Protein AF-X1QKS1-F1 (afdb_monomer)

Solvent-accessible surface area (backbone atoms only — not comparable to full-atom values): 10848 Å² total; per-residue (Å²): 133,78,69,50,78,46,78,44,69,70,97,62,95,76,90,50,70,68,60,52,54,53,51,27,68,74,67,73,40,53,73,43,81,42,83,46,53,53,56,57,50,39,30,75,73,44,53,72,35,100,84,76,42,67,32,47,59,48,67,80,47,83,77,85,72,92,73,57,75,64,36,36,54,76,70,69,48,64,89,48,69,83,73,45,36,35,93,49,72,44,73,35,66,60,40,57,69,47,37,59,59,52,55,59,51,51,72,76,46,83,57,83,66,39,76,46,82,46,99,91,46,46,22,32,27,77,44,77,37,79,89,80,40,31,34,33,29,40,43,70,67,96,56,96,70,78,47,73,47,79,42,43,52,66,59,52,51,51,51,51,52,54,50,49,52,52,54,53,54,53,55,58,54,60,64,67,74,77,112

Radius of gyration: 27.87 Å; Cα contacts (8 Å, |Δi|>4): 210; chains: 1; bounding box: 75×35×81 Å

Secondary structure (DSSP, 8-state):
--EEEEEE--SS----HHHHHHHHHHH-SEEEEEE--HHHHHHHH--B-TTSSB-TTTTT--SPPP--HHHHHHTT---SHHHHB-TTSSBPHHHHHHHHHHHHHHHTSPPTT-EEEETTEEEEEEEEETTTTEEEEEE--SSSS--EEEEEHHHHHHHHHHHHHHHHHHHHHHHTT--

Organism: NCBI:txid412755

Nearest PDB structures (foldseek):
  6g7q-assembly1_B  TM=6.307E-01  e=1.059E+00  Trichodesmium erythraeum IMS101
  1zb7-assembly1_A  TM=3.654E-01  e=5.189E+00  Clostridium botulinum
  4j1l-assembly1_A  TM=3.035E-01  e=7.131E+00  Clostridium tetani E88
  8dhb-assembly1_A  TM=1.828E-01  e=4.024E+00  Homo sapiens
  1z7h-assembly1_A  TM=3.097E-01  e=8.098E+00  Clostridium tetani

Foldseek 3Di:
DDEDEAEDEDPDDDDCPVVQVVVCVVVVHHYHYHYDALLVVCLVVWDAWPVRHIQCCVPPDVDDDDADLVLCVLVVFDSDQNGQATPSSHGGRVSVVCSVVSVVLVVLDDDQQDWAQDPVGIFGFHDDDSVQQWTKTFHDDPDPDTDIDIDGSVNVVVSVVVVVVVVVVVVVVVVVVVD

Mean predicted aligned error: 8.84 Å

pLDDT: mean 87.42, std 13.95, range [36.25, 96.94]

Structure (mmCIF, N/CA/C/O backbone):
data_AF-X1QKS1-F1
#
_entry.id   AF-X1QKS1-F1
#
loop_
_atom_site.group_PDB
_atom_site.id
_atom_site.type_symbol
_atom_site.label_atom_id
_atom_site.label_alt_id
_atom_site.label_comp_id
_atom_site.label_asym_id
_atom_site.label_entity_id
_atom_site.label_seq_id
_atom_site.pdbx_PDB_ins_code
_atom_site.Cartn_x
_atom_site.Cartn_y
_atom_site.Cartn_z
_atom_site.occupancy
_atom_site.B_iso_or_equiv
_atom_site.auth_seq_id
_atom_site.auth_comp_id
_atom_site.auth_asym_id
_atom_site.auth_atom_id
_atom_site.pdbx_PDB_model_num
ATOM 1 N N . LYS A 1 1 ? -10.057 5.635 40.870 1.00 61.28 1 LYS A N 1
ATOM 2 C CA . LYS A 1 1 ? -11.359 5.134 40.351 1.00 61.28 1 LYS A CA 1
ATOM 3 C C . LYS A 1 1 ? -11.117 4.440 39.016 1.00 61.28 1 LYS A C 1
ATOM 5 O O . LYS A 1 1 ? -10.492 5.055 38.160 1.00 61.28 1 LYS A O 1
ATOM 10 N N . SER A 1 2 ? -11.564 3.194 38.854 1.00 82.25 2 SER A N 1
ATOM 11 C CA . SER A 1 2 ? -11.517 2.474 37.574 1.00 82.25 2 SER A CA 1
ATOM 12 C C . SER A 1 2 ? -12.475 3.116 36.559 1.00 82.25 2 SER A C 1
ATOM 14 O O . SER A 1 2 ? -13.500 3.692 36.933 1.00 82.25 2 SER A O 1
ATOM 16 N N . ARG A 1 3 ? -12.120 3.066 35.273 1.00 91.38 3 ARG A N 1
ATOM 17 C CA . ARG A 1 3 ? -12.972 3.464 34.142 1.00 91.38 3 ARG A CA 1
ATOM 18 C C . ARG A 1 3 ? -12.899 2.382 33.073 1.00 91.38 3 ARG A C 1
ATOM 20 O O . ARG A 1 3 ? -11.829 1.807 32.888 1.00 91.38 3 ARG A O 1
ATOM 27 N N . ILE A 1 4 ? -14.000 2.143 32.371 1.00 94.38 4 ILE A N 1
ATOM 28 C CA . ILE A 1 4 ? -14.039 1.251 31.208 1.00 94.38 4 ILE A CA 1
ATOM 29 C C . ILE A 1 4 ? -14.189 2.119 29.964 1.00 94.38 4 ILE A C 1
ATOM 31 O O . ILE A 1 4 ? -15.065 2.984 29.913 1.00 94.38 4 ILE A O 1
ATOM 35 N N . ILE A 1 5 ? -13.318 1.898 28.980 1.00 93.69 5 ILE A N 1
ATOM 36 C CA . ILE A 1 5 ? -13.315 2.632 27.716 1.00 93.69 5 ILE A CA 1
ATOM 37 C C . ILE A 1 5 ? -13.764 1.681 26.610 1.00 93.69 5 ILE A C 1
ATOM 39 O O . ILE A 1 5 ? -13.121 0.659 26.388 1.00 93.69 5 ILE A O 1
ATOM 43 N N . PHE A 1 6 ? -14.829 2.037 25.896 1.00 93.44 6 PHE A N 1
ATOM 44 C CA . PHE A 1 6 ? -15.239 1.342 24.679 1.00 93.44 6 PHE A CA 1
ATOM 45 C C . PHE A 1 6 ? -14.839 2.168 23.467 1.00 93.44 6 PHE A C 1
ATOM 47 O O . PHE A 1 6 ? -15.207 3.338 23.345 1.00 93.44 6 PHE A O 1
ATOM 54 N N . TYR A 1 7 ? -14.105 1.542 22.559 1.00 94.88 7 TYR A N 1
ATOM 55 C CA . TYR A 1 7 ? -13.749 2.133 21.281 1.00 94.88 7 TYR A CA 1
ATOM 56 C C . TYR A 1 7 ? -14.768 1.719 20.225 1.00 94.88 7 TYR A C 1
ATOM 58 O O . TYR A 1 7 ? -15.149 0.552 20.159 1.00 94.88 7 TYR A O 1
ATOM 66 N N . PHE A 1 8 ? -15.204 2.663 19.396 1.00 93.56 8 PHE A N 1
ATOM 67 C CA . PHE A 1 8 ? -16.137 2.380 18.309 1.00 93.56 8 PHE A CA 1
ATOM 68 C C . PHE A 1 8 ? -15.791 3.167 17.047 1.00 93.56 8 PHE A C 1
ATOM 70 O O . PHE A 1 8 ? -15.172 4.230 17.095 1.00 93.56 8 PHE A O 1
ATOM 77 N N . VAL A 1 9 ? -16.227 2.645 15.904 1.00 93.50 9 VAL A N 1
ATOM 78 C CA . VAL A 1 9 ? -16.097 3.288 14.596 1.00 93.50 9 VAL A CA 1
ATOM 79 C C . VAL A 1 9 ? -17.497 3.630 14.101 1.00 93.50 9 VAL A C 1
ATOM 81 O O . VAL A 1 9 ? -18.392 2.792 14.141 1.00 93.50 9 VAL A O 1
ATOM 84 N N . SER A 1 10 ? -17.696 4.858 13.628 1.00 92.69 10 SER A N 1
ATOM 85 C CA . SER A 1 10 ? -18.943 5.278 12.986 1.00 92.69 10 SER A CA 1
ATOM 86 C C . SER A 1 10 ? -18.657 6.333 11.924 1.00 92.69 10 SER A C 1
ATOM 88 O O . SER A 1 10 ? -17.771 7.171 12.110 1.00 92.69 10 SER A O 1
ATOM 90 N N . ALA A 1 11 ? -19.411 6.298 10.825 1.00 86.50 11 ALA A N 1
ATOM 91 C CA . ALA A 1 11 ? -19.379 7.334 9.794 1.00 86.50 11 ALA A CA 1
ATOM 92 C C . ALA A 1 11 ? -20.174 8.587 10.202 1.00 86.50 11 ALA A C 1
ATOM 94 O O . ALA A 1 11 ? -19.846 9.689 9.774 1.00 86.50 11 ALA A O 1
ATOM 95 N N . GLN A 1 12 ? -21.194 8.418 11.046 1.00 90.31 12 GLN A N 1
ATOM 96 C CA . GLN A 1 12 ? -22.101 9.481 11.476 1.00 90.31 12 GLN A CA 1
ATOM 97 C C . GLN A 1 12 ? -22.122 9.629 12.997 1.00 90.31 12 GLN A C 1
ATOM 99 O O . GLN A 1 12 ? -21.673 8.747 13.735 1.00 90.31 12 GLN A O 1
ATOM 104 N N . ARG A 1 13 ? -22.662 10.748 13.482 1.00 88.94 13 ARG A N 1
ATOM 105 C CA . ARG A 1 13 ? -22.887 10.941 14.915 1.00 88.94 13 ARG A CA 1
ATOM 106 C C . ARG A 1 13 ? -23.956 9.955 15.390 1.00 88.94 13 ARG A C 1
ATOM 108 O O . ARG A 1 13 ? -25.025 9.878 14.797 1.00 88.94 13 ARG A O 1
ATOM 115 N N . VAL A 1 14 ? -23.658 9.221 16.456 1.00 91.75 14 VAL A N 1
ATOM 116 C CA . VAL A 1 14 ? -24.576 8.253 17.072 1.00 91.75 14 VAL A CA 1
ATOM 117 C C . VAL A 1 14 ? -24.878 8.714 18.495 1.00 91.75 14 VAL A C 1
ATOM 119 O O . VAL A 1 14 ? -23.974 9.152 19.210 1.00 91.75 14 VAL A O 1
ATOM 122 N N . ASP A 1 15 ? -26.148 8.655 18.894 1.00 93.31 15 ASP A N 1
ATOM 123 C CA . ASP A 1 15 ? -26.571 8.939 20.264 1.00 93.31 15 ASP A CA 1
ATOM 124 C C . ASP A 1 15 ? -26.508 7.659 21.103 1.00 93.31 15 ASP A C 1
ATOM 126 O O . ASP A 1 15 ? -27.244 6.706 20.862 1.00 93.31 15 ASP A O 1
ATOM 130 N N . PHE A 1 16 ? -25.614 7.640 22.090 1.00 93.50 16 PHE A N 1
ATOM 131 C CA . PHE A 1 16 ? -25.403 6.495 22.975 1.00 93.50 16 PHE A CA 1
ATOM 132 C C . PHE A 1 16 ? -25.944 6.714 24.392 1.00 93.50 16 PHE A C 1
ATOM 134 O O . PHE A 1 16 ? -25.581 5.962 25.294 1.00 93.50 16 PHE A O 1
ATOM 141 N N . ARG A 1 17 ? -26.774 7.739 24.639 1.00 92.00 17 ARG A N 1
ATOM 142 C CA . ARG A 1 17 ? -27.223 8.080 26.004 1.00 92.00 17 ARG A CA 1
ATOM 143 C C . ARG A 1 17 ? -27.866 6.904 26.742 1.00 92.00 17 ARG A C 1
ATOM 145 O O . ARG A 1 17 ? -27.501 6.660 27.890 1.00 92.00 17 ARG A O 1
ATOM 152 N N . GLU A 1 18 ? -28.759 6.158 26.093 1.00 94.25 18 GLU A N 1
ATOM 153 C CA . GLU A 1 18 ? -29.398 4.983 26.707 1.00 94.25 18 GLU A CA 1
ATOM 154 C C . GLU A 1 18 ? -28.411 3.820 26.889 1.00 94.25 18 GLU A C 1
ATOM 156 O O . GLU A 1 18 ? -28.286 3.293 27.992 1.00 94.25 18 GLU A O 1
ATOM 161 N N . LEU A 1 19 ? -27.591 3.514 25.876 1.00 94.62 19 LEU A N 1
ATOM 162 C CA . LEU A 1 19 ? -26.571 2.462 25.974 1.00 94.62 19 LEU A CA 1
ATOM 163 C C . LEU A 1 19 ? -25.578 2.716 27.122 1.00 94.62 19 LEU A C 1
ATOM 165 O O . LEU A 1 19 ? -25.213 1.797 27.851 1.00 94.62 19 LEU A O 1
ATOM 169 N N . VAL A 1 20 ? -25.145 3.966 27.318 1.00 94.00 20 VAL A N 1
ATOM 170 C CA . VAL A 1 20 ? -24.240 4.330 28.419 1.00 94.00 20 VAL A CA 1
ATOM 171 C C . VAL A 1 20 ? -24.900 4.091 29.777 1.00 94.00 20 VAL A C 1
ATOM 173 O O . VAL A 1 20 ? -24.223 3.607 30.687 1.00 94.00 20 VAL A O 1
ATOM 176 N N . LYS A 1 21 ? -26.200 4.393 29.926 1.00 92.94 21 LYS A N 1
ATOM 177 C CA . LYS A 1 21 ? -26.941 4.112 31.167 1.00 92.94 21 LYS A CA 1
ATOM 178 C C . LYS A 1 21 ? -26.973 2.616 31.451 1.00 92.94 21 LYS A C 1
ATOM 180 O O . LYS A 1 21 ? -26.722 2.217 32.587 1.00 92.94 21 LYS A O 1
ATOM 185 N N . ASP A 1 22 ? -27.236 1.801 30.439 1.00 94.94 22 ASP A N 1
ATOM 186 C CA . ASP A 1 22 ? -27.332 0.351 30.604 1.00 94.94 22 ASP A CA 1
ATOM 187 C C . ASP A 1 22 ? -25.974 -0.272 30.943 1.00 94.94 22 ASP A C 1
ATOM 189 O O . ASP A 1 22 ? -25.857 -1.017 31.918 1.00 94.94 22 ASP A O 1
ATOM 193 N N . LEU A 1 23 ? -24.908 0.123 30.242 1.00 94.25 23 LEU A N 1
ATOM 194 C CA . LEU A 1 23 ? -23.545 -0.320 30.550 1.00 94.25 23 LEU A CA 1
ATOM 195 C C . LEU A 1 23 ? -23.108 0.115 31.959 1.00 94.25 23 LEU A C 1
ATOM 197 O O . LEU A 1 23 ? -22.504 -0.668 32.692 1.00 94.25 23 LEU A O 1
ATOM 201 N N . ALA A 1 24 ? -23.433 1.343 32.375 1.00 92.94 24 ALA A N 1
ATOM 202 C CA . ALA A 1 24 ? -23.096 1.833 33.710 1.00 92.94 24 ALA A CA 1
ATOM 203 C C . ALA A 1 24 ? -23.816 1.047 34.819 1.00 92.94 24 ALA A C 1
ATOM 205 O O . ALA A 1 24 ? -23.205 0.773 35.855 1.00 92.94 24 ALA A O 1
ATOM 206 N N . LYS A 1 25 ? -25.078 0.643 34.600 1.00 94.12 25 LYS A N 1
ATOM 207 C CA . LYS A 1 25 ? -25.826 -0.222 35.532 1.00 94.12 25 LYS A CA 1
ATOM 208 C C . LYS A 1 25 ? -25.180 -1.603 35.671 1.00 94.12 25 LYS A C 1
ATOM 210 O O . LYS A 1 25 ? -25.062 -2.096 36.789 1.00 94.12 25 LYS A O 1
ATOM 215 N N . ILE A 1 26 ? -24.740 -2.200 34.560 1.00 94.19 26 ILE A N 1
ATOM 216 C CA . ILE A 1 26 ? -24.135 -3.542 34.533 1.00 94.19 26 ILE A CA 1
ATOM 217 C C . ILE A 1 26 ? -22.756 -3.536 35.201 1.00 94.19 26 ILE A C 1
ATOM 219 O O . ILE A 1 26 ? -22.507 -4.291 36.138 1.00 94.19 26 ILE A O 1
ATOM 223 N N . PHE A 1 27 ? -21.856 -2.665 34.742 1.00 92.62 27 PHE A N 1
ATOM 224 C CA . PHE A 1 27 ? -20.453 -2.683 35.164 1.00 92.62 27 PHE A CA 1
ATOM 225 C C . PHE A 1 27 ? -20.180 -1.881 36.442 1.00 92.62 27 PHE A C 1
ATOM 227 O O . PHE A 1 27 ? -19.054 -1.907 36.945 1.00 92.62 27 PHE A O 1
ATOM 234 N N . LYS A 1 28 ? -21.171 -1.129 36.950 1.00 92.81 28 LYS A N 1
ATOM 235 C CA . LYS A 1 28 ? -21.078 -0.285 38.161 1.00 92.81 28 LYS A CA 1
ATOM 236 C C . LYS A 1 28 ? -19.827 0.610 38.184 1.00 92.81 28 LYS A C 1
ATOM 238 O O . LYS A 1 28 ? -19.256 0.895 39.233 1.00 92.81 28 LYS A O 1
ATOM 243 N N . THR A 1 29 ? -19.385 1.039 37.003 1.00 92.00 29 THR A N 1
ATOM 244 C CA . THR A 1 29 ? -18.117 1.738 36.759 1.00 92.00 29 THR A CA 1
ATOM 245 C C . THR A 1 29 ? -18.350 2.872 35.765 1.00 92.00 29 THR A C 1
ATOM 247 O O . THR A 1 29 ? -19.277 2.817 34.958 1.00 92.00 29 THR A O 1
ATOM 250 N N . LYS A 1 30 ? -17.513 3.917 35.796 1.00 90.94 30 LYS A N 1
ATOM 251 C CA . LYS A 1 30 ? -17.593 5.003 34.812 1.00 90.94 30 LYS A CA 1
ATOM 252 C C . LYS A 1 30 ? -17.307 4.456 33.409 1.00 90.94 30 LYS A C 1
ATOM 254 O O . LYS A 1 30 ? -16.212 3.949 33.162 1.00 90.94 30 LYS A O 1
ATOM 259 N N . ILE A 1 31 ? -18.282 4.605 32.516 1.00 95.06 31 ILE A N 1
ATOM 260 C CA . ILE A 1 31 ? -18.187 4.222 31.107 1.00 95.06 31 ILE A CA 1
ATOM 261 C C . ILE A 1 31 ? -17.767 5.436 30.279 1.00 95.06 31 ILE A C 1
ATOM 263 O O . ILE A 1 31 ? -18.308 6.529 30.442 1.00 95.06 31 ILE A O 1
ATOM 267 N N . GLU A 1 32 ? -16.797 5.244 29.394 1.00 93.38 32 GLU A N 1
ATOM 268 C CA . GLU A 1 32 ? -16.335 6.241 28.432 1.00 93.38 32 GLU A CA 1
ATOM 269 C C . GLU A 1 32 ? -16.406 5.628 27.029 1.00 93.38 32 GLU A C 1
ATOM 271 O O . GLU A 1 32 ? -15.793 4.595 26.769 1.00 93.38 32 GLU A O 1
ATOM 276 N N . LEU A 1 33 ? -17.161 6.244 26.121 1.00 93.31 33 LEU A N 1
ATOM 277 C CA . LEU A 1 33 ? -17.207 5.828 24.720 1.00 93.31 33 LEU A CA 1
ATOM 278 C C . LEU A 1 33 ? -16.278 6.730 23.907 1.00 93.31 33 LEU A C 1
ATOM 280 O O . LEU A 1 33 ? -16.395 7.954 23.968 1.00 93.31 33 LEU A O 1
ATOM 284 N N . ARG A 1 34 ? -15.366 6.136 23.137 1.00 92.88 34 ARG A N 1
ATOM 285 C CA . ARG A 1 34 ? -14.419 6.854 22.278 1.00 92.88 34 ARG A CA 1
ATOM 286 C C . ARG A 1 34 ? -14.611 6.458 20.826 1.00 92.88 34 ARG A C 1
ATOM 288 O O . ARG A 1 34 ? -14.396 5.305 20.456 1.00 92.88 34 ARG A O 1
ATOM 295 N N . GLN A 1 35 ? -14.965 7.436 20.000 1.00 94.38 35 GLN A N 1
ATOM 296 C CA . GLN A 1 35 ? -14.960 7.254 18.556 1.00 94.38 35 GLN A CA 1
ATOM 297 C C . GLN A 1 35 ? -13.517 7.249 18.053 1.00 94.38 35 GLN A C 1
ATOM 299 O O . GLN A 1 35 ? -12.728 8.124 18.413 1.00 94.38 35 GLN A O 1
ATOM 304 N N . ILE A 1 36 ? -13.189 6.288 17.200 1.00 94.81 36 ILE A N 1
ATOM 305 C CA . ILE A 1 36 ? -11.902 6.198 16.511 1.00 94.81 36 ILE A CA 1
ATOM 306 C C . ILE A 1 36 ? -12.110 6.104 15.001 1.00 94.81 36 ILE A C 1
ATOM 308 O O . ILE A 1 36 ? -13.186 5.740 14.516 1.00 94.81 36 ILE A O 1
ATOM 312 N N . GLY A 1 37 ? -11.076 6.463 14.238 1.00 93.62 37 GLY A N 1
ATOM 313 C CA . GLY A 1 37 ? -11.110 6.345 12.786 1.00 93.62 37 GLY A CA 1
ATOM 314 C C . GLY A 1 37 ? -11.156 4.883 12.336 1.00 93.62 37 GLY A C 1
ATOM 315 O O . GLY A 1 37 ? -10.643 3.998 13.015 1.00 93.62 37 GLY A O 1
ATOM 316 N N . VAL A 1 38 ? -11.700 4.630 11.139 1.00 94.44 38 VAL A N 1
ATOM 317 C CA . VAL A 1 38 ? -11.746 3.280 10.531 1.00 94.44 38 VAL A CA 1
ATOM 318 C C . VAL A 1 38 ? -10.372 2.599 10.506 1.00 94.44 38 VAL A C 1
ATOM 320 O O . VAL A 1 38 ? -10.263 1.406 10.766 1.00 94.44 38 VAL A O 1
ATOM 323 N N . ARG A 1 39 ? -9.304 3.368 10.240 1.00 94.75 39 ARG A N 1
ATOM 324 C CA . ARG A 1 39 ? -7.926 2.864 10.217 1.00 94.75 39 ARG A CA 1
ATOM 325 C C . ARG A 1 39 ? -7.435 2.492 11.612 1.00 94.75 39 ARG A C 1
ATOM 327 O O . ARG A 1 39 ? -6.817 1.444 11.751 1.00 94.75 39 ARG A O 1
ATOM 334 N N . ASP A 1 40 ? -7.710 3.319 12.616 1.00 94.56 40 ASP A N 1
ATOM 335 C CA . ASP A 1 40 ? -7.328 3.029 14.000 1.00 94.56 40 ASP A CA 1
ATOM 336 C C . ASP A 1 40 ? -8.100 1.818 14.533 1.00 94.56 40 ASP A C 1
ATOM 338 O O . ASP A 1 40 ? -7.518 0.975 15.205 1.00 94.56 40 ASP A O 1
ATOM 342 N N . GLY A 1 41 ? -9.368 1.659 14.136 1.00 94.69 41 GLY A N 1
ATOM 343 C CA . GLY A 1 41 ? -10.142 0.446 14.401 1.00 94.69 41 GLY A CA 1
ATOM 344 C C . GLY A 1 41 ? -9.475 -0.799 13.813 1.00 94.69 41 GLY A C 1
ATOM 345 O O . GLY A 1 41 ? -9.203 -1.750 14.539 1.00 94.69 41 GLY A O 1
ATOM 346 N N . THR A 1 42 ? -9.120 -0.778 12.522 1.00 95.38 42 THR A N 1
ATOM 347 C CA . THR A 1 42 ? -8.371 -1.879 11.886 1.00 95.38 42 THR A CA 1
ATOM 348 C C . THR A 1 42 ? -6.999 -2.103 12.520 1.00 95.38 42 THR A C 1
ATOM 350 O O . THR A 1 42 ? -6.556 -3.238 12.618 1.00 95.38 42 THR A O 1
ATOM 353 N N . LYS A 1 43 ? -6.316 -1.051 12.976 1.00 95.06 43 LYS A N 1
ATOM 354 C CA . LYS A 1 43 ? -5.043 -1.168 13.693 1.00 95.06 43 LYS A CA 1
ATOM 355 C C . LYS A 1 43 ? -5.203 -1.886 15.035 1.00 95.06 43 LYS A C 1
ATOM 357 O O . LYS A 1 43 ? -4.358 -2.705 15.365 1.00 95.06 43 LYS A O 1
ATOM 362 N N . MET A 1 44 ? -6.254 -1.574 15.792 1.00 93.69 44 MET A N 1
ATOM 363 C CA . MET A 1 44 ? -6.518 -2.200 17.092 1.00 93.69 44 MET A CA 1
ATOM 364 C C . MET A 1 44 ? -6.959 -3.659 16.958 1.00 93.69 44 MET A C 1
ATOM 366 O O . MET A 1 44 ? -6.588 -4.479 17.789 1.00 93.69 44 MET A O 1
ATOM 370 N N . ILE A 1 45 ? -7.749 -3.973 15.927 1.00 94.75 45 ILE A N 1
ATOM 371 C CA . ILE A 1 45 ? -8.235 -5.336 15.661 1.00 94.75 45 ILE A CA 1
ATOM 372 C C . ILE A 1 45 ? -7.150 -6.194 14.992 1.00 94.75 45 ILE A C 1
ATOM 374 O O . ILE A 1 45 ? -7.084 -7.398 15.223 1.00 94.75 45 ILE A O 1
ATOM 378 N N . GLY A 1 46 ? -6.305 -5.586 14.159 1.00 94.62 46 GLY A N 1
ATOM 379 C CA . GLY A 1 46 ? -5.391 -6.298 13.273 1.00 94.62 46 GLY A CA 1
ATOM 380 C C . GLY A 1 46 ? -6.098 -6.857 12.034 1.00 94.62 46 GLY A C 1
ATOM 381 O O . GLY A 1 46 ? -7.210 -6.459 11.678 1.00 94.62 46 GLY A O 1
ATOM 382 N N . GLY A 1 47 ? -5.420 -7.762 11.330 1.00 95.81 47 GLY A N 1
ATOM 383 C CA . GLY A 1 47 ? -5.954 -8.442 10.148 1.00 95.81 47 GLY A CA 1
ATOM 384 C C . GLY A 1 47 ? -4.888 -8.736 9.099 1.00 95.81 47 GLY A C 1
ATOM 385 O O . GLY A 1 47 ? -3.750 -8.285 9.217 1.00 95.81 47 GLY A O 1
ATOM 386 N N . ILE A 1 48 ? -5.267 -9.471 8.052 1.00 96.94 48 ILE A N 1
ATOM 387 C CA . ILE A 1 48 ? -4.371 -9.870 6.960 1.00 96.94 48 ILE A CA 1
ATOM 388 C C . ILE A 1 48 ? -4.684 -9.062 5.699 1.00 96.94 48 ILE A C 1
ATOM 390 O O . ILE A 1 48 ? -5.799 -9.086 5.183 1.00 96.94 48 ILE A O 1
ATOM 394 N N . GLY A 1 49 ? -3.698 -8.316 5.205 1.00 95.00 49 GLY A N 1
ATOM 395 C CA . GLY A 1 49 ? -3.809 -7.560 3.963 1.00 95.00 49 GLY A CA 1
ATOM 396 C C 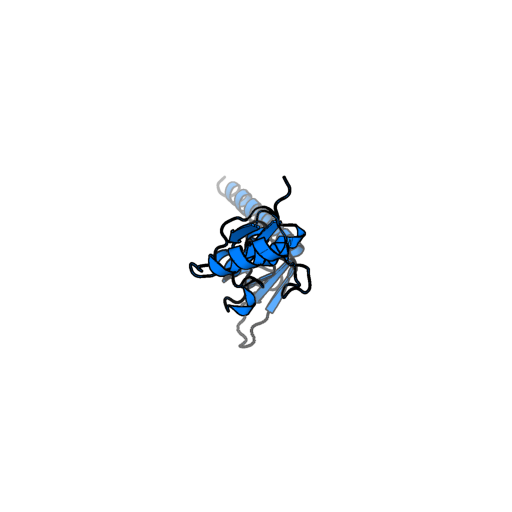. GLY A 1 49 ? -3.815 -8.460 2.726 1.00 95.00 49 GLY A C 1
ATOM 397 O O . GLY A 1 49 ? -3.454 -9.632 2.776 1.00 95.00 49 GLY A O 1
ATOM 398 N N . ILE A 1 50 ? -4.137 -7.876 1.569 1.00 92.56 50 ILE A N 1
ATOM 399 C CA . ILE A 1 50 ? -4.171 -8.585 0.276 1.00 92.56 50 ILE A CA 1
ATOM 400 C C . ILE A 1 50 ? -2.819 -9.193 -0.139 1.00 92.56 50 ILE A C 1
ATOM 402 O O . ILE A 1 50 ? -2.765 -10.032 -1.031 1.00 92.56 50 ILE A O 1
ATOM 406 N N . CYS A 1 51 ? -1.725 -8.764 0.495 1.00 93.31 51 CYS A N 1
ATOM 407 C CA . CYS A 1 51 ? -0.384 -9.316 0.318 1.00 93.31 51 CYS A CA 1
ATOM 408 C C . CYS A 1 51 ? -0.113 -10.571 1.171 1.00 93.31 51 CYS A C 1
ATOM 410 O O . CYS A 1 51 ? 1.003 -11.082 1.140 1.00 93.31 51 CYS A O 1
ATOM 412 N N . GLY A 1 52 ? -1.086 -11.039 1.962 1.00 95.62 52 GLY A N 1
ATOM 413 C CA . GLY A 1 52 ? -0.952 -12.203 2.845 1.00 95.62 52 GLY A CA 1
ATOM 414 C C . GLY A 1 52 ? -0.205 -11.933 4.156 1.00 95.62 52 GLY A C 1
ATOM 415 O O . GLY A 1 52 ? 0.061 -12.865 4.906 1.00 95.62 52 GLY A O 1
ATOM 416 N N . ARG A 1 53 ? 0.139 -10.673 4.450 1.00 95.50 53 ARG A N 1
ATOM 417 C CA . ARG A 1 53 ? 0.814 -10.252 5.691 1.00 95.50 53 ARG A CA 1
ATOM 418 C C . ARG A 1 53 ? -0.143 -9.508 6.613 1.00 95.50 53 ARG A C 1
ATOM 420 O O . ARG A 1 53 ? -1.170 -9.002 6.162 1.00 95.50 53 ARG A O 1
ATOM 427 N N . GLU A 1 54 ? 0.228 -9.382 7.883 1.00 96.38 54 GLU A N 1
ATOM 428 C CA . GLU A 1 54 ? -0.471 -8.505 8.822 1.00 96.38 54 GLU A CA 1
ATOM 429 C C . GLU A 1 54 ? -0.588 -7.070 8.271 1.00 96.38 54 GLU A C 1
ATOM 431 O O . GLU A 1 54 ? 0.324 -6.552 7.617 1.00 96.38 54 GLU A O 1
ATOM 436 N N . VAL A 1 55 ? -1.725 -6.414 8.520 1.00 96.56 55 VAL A N 1
ATOM 437 C CA . VAL A 1 55 ? -1.957 -5.028 8.100 1.00 96.56 55 VAL A CA 1
ATOM 438 C C . VAL A 1 55 ? -0.867 -4.098 8.62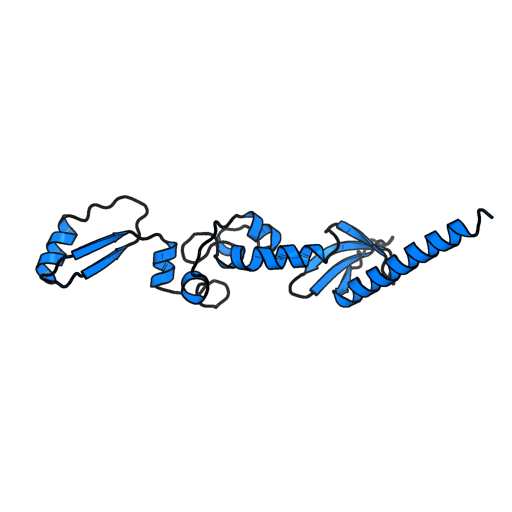9 1.00 96.56 55 VAL A C 1
ATOM 440 O O . VAL A 1 55 ? -0.593 -4.026 9.826 1.00 96.56 55 VAL A O 1
ATOM 443 N N . CYS A 1 56 ? -0.271 -3.310 7.730 1.00 96.56 56 CYS A N 1
ATOM 444 C CA . CYS A 1 56 ? 0.914 -2.510 8.053 1.00 96.56 56 CYS A CA 1
ATOM 445 C C . CYS A 1 56 ? 0.689 -1.523 9.211 1.00 96.56 56 CYS A C 1
ATOM 447 O O . CYS A 1 56 ? 1.638 -1.196 9.912 1.00 96.56 56 CYS A O 1
ATOM 449 N N . CYS A 1 57 ? -0.549 -1.047 9.409 1.00 95.56 57 CYS A N 1
ATOM 450 C CA . CYS A 1 57 ? -0.908 -0.139 10.501 1.00 95.56 57 CYS A CA 1
ATOM 451 C C . CYS A 1 57 ? -0.916 -0.798 11.888 1.00 95.56 57 CYS A C 1
ATOM 453 O O . CYS A 1 57 ? -0.739 -0.082 12.869 1.00 95.56 57 CYS A O 1
ATOM 455 N N . ALA A 1 58 ? -1.140 -2.115 11.972 1.00 95.25 58 ALA A N 1
ATOM 456 C CA . ALA A 1 58 ? -1.020 -2.890 13.210 1.00 95.25 58 ALA A CA 1
ATOM 457 C C . ALA A 1 58 ? 0.415 -3.393 13.427 1.00 95.25 58 ALA A C 1
ATOM 459 O O . ALA A 1 58 ? 0.864 -3.475 14.563 1.00 95.25 58 ALA A O 1
ATOM 460 N N . SER A 1 59 ? 1.145 -3.636 12.335 1.00 95.19 59 SER A N 1
ATOM 461 C CA . SER A 1 59 ? 2.519 -4.132 12.360 1.00 95.19 59 SER A CA 1
ATOM 462 C C . SER A 1 59 ? 3.549 -3.008 12.606 1.00 95.19 59 SER A C 1
ATOM 464 O O . SER A 1 59 ? 3.798 -2.605 13.741 1.00 95.19 59 SER A O 1
ATOM 466 N N . PHE A 1 60 ? 4.158 -2.455 11.553 1.00 94.50 60 PHE A N 1
ATOM 467 C CA . PHE A 1 60 ? 5.330 -1.573 11.675 1.00 94.50 60 PHE A CA 1
ATOM 468 C C . PHE A 1 60 ? 5.046 -0.080 11.425 1.00 94.50 60 PHE A C 1
ATOM 470 O O . PHE A 1 60 ? 5.846 0.772 11.812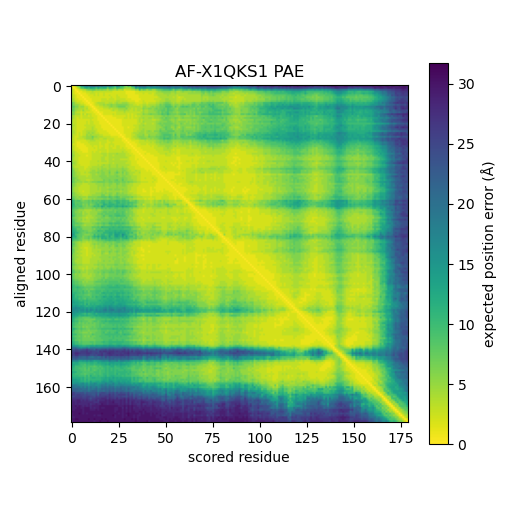 1.00 94.50 60 PHE A O 1
ATOM 477 N N . ILE A 1 61 ? 3.918 0.281 10.802 1.00 93.75 61 ILE A N 1
ATOM 478 C CA . ILE A 1 61 ? 3.592 1.678 10.473 1.00 93.75 61 ILE A CA 1
ATOM 479 C C . ILE A 1 61 ? 2.769 2.303 11.599 1.00 93.75 61 ILE A C 1
ATOM 481 O O . ILE A 1 61 ? 1.552 2.139 11.675 1.00 93.75 61 ILE A O 1
ATOM 485 N N . GLN A 1 62 ? 3.441 3.079 12.450 1.00 85.69 62 GLN A N 1
ATOM 486 C CA . GLN A 1 62 ? 2.817 3.755 13.593 1.00 85.69 62 GLN A CA 1
ATOM 487 C C . GLN A 1 62 ? 2.431 5.213 13.303 1.00 85.69 62 GLN A C 1
ATOM 489 O O . GLN A 1 62 ? 1.439 5.701 13.843 1.00 85.69 62 GLN A O 1
ATOM 494 N N . LYS A 1 63 ? 3.195 5.901 12.443 1.00 87.19 63 LYS A N 1
ATOM 495 C CA . LYS A 1 63 ? 2.941 7.287 12.027 1.00 87.19 63 LYS A CA 1
ATOM 496 C C . LYS A 1 63 ? 2.359 7.308 10.621 1.00 87.19 63 LYS A C 1
ATOM 498 O O . LYS A 1 63 ? 2.959 6.778 9.690 1.00 87.19 63 LYS A O 1
ATOM 503 N N . PHE A 1 64 ? 1.194 7.932 10.475 1.00 85.88 64 PHE A N 1
ATOM 504 C CA . PHE A 1 64 ? 0.498 8.005 9.197 1.00 85.88 64 PHE A CA 1
ATOM 505 C C . PHE A 1 64 ? 0.771 9.331 8.504 1.00 85.88 64 PHE A C 1
ATOM 507 O O . PHE A 1 64 ? 0.419 10.396 9.005 1.00 85.88 64 PHE A O 1
ATOM 514 N N . THR A 1 65 ? 1.344 9.242 7.314 1.00 87.44 65 THR A N 1
ATOM 515 C CA . THR A 1 65 ? 1.370 10.327 6.339 1.00 87.44 65 THR A CA 1
ATOM 516 C C . THR A 1 65 ? 0.106 10.278 5.472 1.00 87.44 65 THR A C 1
ATOM 518 O O . THR A 1 65 ? -0.491 9.205 5.287 1.00 87.44 65 THR A O 1
ATOM 521 N N . PRO A 1 66 ? -0.340 11.421 4.924 1.00 91.06 66 PRO A N 1
ATOM 522 C CA . PRO A 1 66 ? -1.359 11.438 3.883 1.00 91.06 66 PRO A CA 1
ATOM 523 C C . PRO A 1 66 ? -0.935 10.571 2.692 1.00 91.06 66 PRO A C 1
ATOM 525 O O . PRO A 1 66 ? 0.184 10.676 2.190 1.00 91.06 66 PRO A O 1
ATOM 528 N N . ILE A 1 67 ? -1.838 9.699 2.244 1.00 94.00 67 ILE A N 1
ATOM 529 C CA . ILE A 1 67 ? -1.583 8.775 1.135 1.00 94.00 67 ILE A CA 1
ATOM 530 C C . ILE A 1 67 ? -2.311 9.300 -0.093 1.00 94.00 67 ILE A C 1
ATOM 532 O O . ILE A 1 67 ? -3.522 9.515 -0.053 1.00 94.00 67 ILE A O 1
ATOM 536 N N . HIS A 1 68 ? -1.574 9.485 -1.185 1.00 94.00 68 HIS A N 1
ATOM 537 C CA . HIS A 1 68 ? -2.102 10.013 -2.440 1.00 94.00 68 HIS A CA 1
ATOM 538 C C . HIS A 1 68 ? -2.167 8.921 -3.506 1.00 94.00 68 HIS A C 1
ATOM 540 O O . HIS A 1 68 ? -1.265 8.092 -3.612 1.00 94.00 68 HIS A O 1
ATOM 546 N N . ILE A 1 69 ? -3.184 8.970 -4.373 1.00 93.31 69 ILE A N 1
ATOM 547 C CA . ILE A 1 69 ? -3.358 7.997 -5.467 1.00 93.31 69 ILE A CA 1
ATOM 548 C C . ILE A 1 69 ? -2.157 7.954 -6.428 1.00 93.31 69 ILE A C 1
ATOM 550 O O . ILE A 1 69 ? -1.854 6.917 -7.012 1.00 93.31 69 ILE A O 1
ATOM 554 N N . ASN A 1 70 ? -1.416 9.061 -6.551 1.00 93.38 70 ASN A N 1
ATOM 555 C CA . ASN A 1 70 ? -0.199 9.117 -7.360 1.00 93.38 70 ASN A CA 1
ATOM 556 C C . ASN A 1 70 ? 0.905 8.177 -6.841 1.00 93.38 70 ASN A C 1
ATOM 558 O O . ASN A 1 70 ? 1.709 7.717 -7.644 1.00 93.38 70 ASN A O 1
ATOM 562 N N . MET A 1 71 ? 0.920 7.826 -5.549 1.00 95.06 71 MET A N 1
ATOM 563 C CA . MET A 1 71 ? 1.864 6.839 -5.005 1.00 95.06 71 MET A CA 1
ATOM 564 C C . MET A 1 71 ? 1.630 5.451 -5.622 1.00 95.06 71 MET A C 1
ATOM 566 O O . MET A 1 71 ? 2.581 4.798 -6.037 1.00 95.06 71 MET A O 1
ATOM 570 N N . ALA A 1 72 ? 0.366 5.044 -5.793 1.00 94.44 72 ALA A N 1
ATOM 571 C CA . ALA A 1 72 ? 0.021 3.795 -6.478 1.00 94.44 72 ALA A CA 1
ATOM 572 C C . ALA A 1 72 ? 0.412 3.819 -7.967 1.00 94.44 72 ALA A C 1
ATOM 574 O O . ALA A 1 72 ? 0.888 2.815 -8.495 1.00 94.44 72 ALA A O 1
ATOM 575 N N . LYS A 1 73 ? 0.274 4.978 -8.634 1.00 91.38 73 LYS A N 1
ATOM 576 C CA . LYS A 1 73 ? 0.697 5.154 -10.036 1.00 91.38 73 LYS A CA 1
ATOM 577 C C . LYS A 1 73 ? 2.202 4.957 -10.210 1.00 91.38 73 LYS A C 1
ATOM 579 O O . LYS A 1 73 ? 2.614 4.251 -11.124 1.00 91.38 73 LYS A O 1
ATOM 584 N N . VAL A 1 74 ? 3.011 5.545 -9.325 1.00 91.19 74 VAL A N 1
ATOM 585 C CA . VAL A 1 74 ? 4.479 5.393 -9.340 1.00 91.19 74 VAL A CA 1
ATOM 586 C C . VAL A 1 74 ? 4.884 3.924 -9.183 1.00 91.19 74 VAL A C 1
ATOM 588 O O . VAL A 1 74 ? 5.809 3.465 -9.847 1.00 91.19 74 VAL A O 1
ATOM 591 N N . GLN A 1 75 ? 4.145 3.170 -8.370 1.00 92.06 75 GLN A N 1
ATOM 592 C CA . GLN A 1 75 ? 4.360 1.737 -8.146 1.00 92.06 75 GLN A CA 1
ATOM 593 C C . GLN A 1 75 ? 3.747 0.840 -9.234 1.00 92.06 75 GLN A C 1
ATOM 595 O O . GLN A 1 75 ? 3.837 -0.381 -9.144 1.00 92.06 75 GLN A O 1
ATOM 600 N N . LYS A 1 76 ? 3.114 1.422 -10.265 1.00 89.75 76 LYS A N 1
ATOM 601 C CA . LYS A 1 76 ? 2.406 0.706 -11.342 1.00 89.75 76 LYS A CA 1
ATOM 602 C C . LYS A 1 76 ? 1.329 -0.263 -10.832 1.00 89.75 76 LYS A C 1
ATOM 604 O O . LYS A 1 76 ? 1.040 -1.275 -11.467 1.00 89.75 76 LYS A O 1
ATOM 609 N N . ILE A 1 77 ? 0.704 0.056 -9.698 1.00 90.94 77 ILE A N 1
ATOM 610 C CA . ILE A 1 77 ? -0.427 -0.707 -9.165 1.00 90.94 77 ILE A CA 1
ATOM 611 C C . ILE A 1 77 ? -1.699 -0.283 -9.906 1.00 90.94 77 ILE A C 1
ATOM 613 O O . ILE A 1 77 ? -1.944 0.905 -10.123 1.00 90.94 77 ILE A O 1
ATOM 617 N N . ALA A 1 78 ? -2.532 -1.256 -10.283 1.00 90.75 78 ALA A N 1
ATOM 618 C CA . ALA A 1 78 ? -3.820 -0.988 -10.915 1.00 90.75 78 ALA A CA 1
ATOM 619 C C . ALA A 1 78 ? -4.712 -0.130 -10.000 1.00 90.75 78 ALA A C 1
ATOM 621 O O . ALA A 1 78 ? -4.933 -0.475 -8.843 1.00 90.75 78 ALA A O 1
ATOM 622 N N . LEU A 1 79 ? -5.272 0.961 -10.530 1.00 90.94 79 LEU A N 1
ATOM 623 C CA . LEU A 1 79 ? -6.006 1.967 -9.746 1.00 90.94 79 LEU A CA 1
ATOM 624 C C . LEU A 1 79 ? -7.445 1.572 -9.372 1.00 90.94 79 LEU A C 1
ATOM 626 O O . LEU A 1 79 ? -8.240 2.430 -8.996 1.00 90.94 79 LEU A O 1
ATOM 630 N N . ASN A 1 80 ? -7.805 0.293 -9.467 1.00 90.50 80 ASN A N 1
ATOM 631 C CA . ASN A 1 80 ? -9.118 -0.152 -9.012 1.00 90.50 80 ASN A CA 1
ATOM 632 C C . ASN A 1 80 ? -9.149 -0.249 -7.478 1.00 90.50 80 ASN A C 1
ATOM 634 O O . ASN A 1 80 ? -8.142 -0.556 -6.835 1.00 90.50 80 ASN A O 1
ATOM 638 N N . GLN A 1 81 ? -10.325 -0.019 -6.894 1.00 86.75 81 GLN A N 1
ATOM 639 C CA . GLN A 1 81 ? -10.490 0.111 -5.446 1.00 86.75 81 GLN A CA 1
ATOM 640 C C . GLN A 1 81 ? -9.961 -1.102 -4.667 1.00 86.75 81 GLN A C 1
ATOM 642 O O . GLN A 1 81 ? -9.341 -0.914 -3.621 1.00 86.75 81 GLN A O 1
ATOM 647 N N . SER A 1 82 ? -10.125 -2.320 -5.197 1.00 89.00 82 SER A N 1
ATOM 648 C CA . SER A 1 82 ? -9.694 -3.564 -4.540 1.00 89.00 82 SER A CA 1
ATOM 649 C C . SER A 1 82 ? -8.172 -3.720 -4.443 1.00 89.00 82 SER A C 1
ATOM 651 O O . SER A 1 82 ? -7.676 -4.396 -3.546 1.00 89.00 82 SER A O 1
ATOM 653 N N . LYS A 1 83 ? -7.419 -3.096 -5.359 1.00 91.75 83 LYS A N 1
ATOM 654 C CA . LYS A 1 83 ? -5.956 -3.216 -5.431 1.00 91.75 83 LYS A CA 1
ATOM 655 C C . LYS A 1 83 ? -5.218 -2.117 -4.677 1.00 91.75 83 LYS A C 1
ATOM 657 O O . LYS A 1 83 ? -4.054 -2.316 -4.348 1.00 91.75 83 LYS A O 1
ATOM 662 N N . VAL A 1 84 ? -5.865 -0.982 -4.402 1.00 94.81 84 VAL A N 1
ATOM 663 C CA . VAL A 1 84 ? -5.235 0.163 -3.712 1.00 94.81 84 VAL A CA 1
ATOM 664 C C . VAL A 1 84 ? -5.764 0.405 -2.297 1.00 94.81 84 VAL A C 1
ATOM 666 O O . VAL A 1 84 ? -5.116 1.114 -1.523 1.00 94.81 84 VAL A O 1
ATOM 669 N N . SER A 1 85 ? -6.917 -0.168 -1.940 1.00 95.75 85 SER A N 1
ATOM 670 C CA . SER A 1 85 ? -7.529 -0.004 -0.614 1.00 95.75 85 SER A CA 1
ATOM 671 C C . SER A 1 85 ? -7.070 -1.089 0.356 1.00 95.75 85 SER A C 1
ATOM 673 O O . SER A 1 85 ? -7.003 -2.264 0.009 1.00 95.75 85 SER A O 1
ATOM 675 N N . GLY A 1 86 ? -6.772 -0.697 1.592 1.00 95.12 86 GLY A N 1
ATOM 676 C CA . GLY A 1 86 ? -6.572 -1.629 2.697 1.00 95.12 86 GLY A CA 1
ATOM 677 C C . GLY A 1 86 ? -7.898 -2.093 3.301 1.00 95.12 86 GLY A C 1
ATOM 678 O O . GLY A 1 86 ? -8.961 -1.579 2.958 1.00 95.12 86 GLY A O 1
ATOM 679 N N . LEU A 1 87 ? -7.823 -3.005 4.277 1.00 95.12 87 LEU A N 1
ATOM 680 C CA . LEU A 1 87 ? -9.002 -3.558 4.968 1.00 95.12 87 LEU A CA 1
ATOM 681 C C . LEU A 1 87 ? -9.905 -2.488 5.603 1.00 95.12 87 LEU A C 1
ATOM 683 O O . LEU A 1 87 ? -11.114 -2.656 5.673 1.00 95.12 87 LEU A O 1
ATOM 687 N N . CYS A 1 88 ? -9.326 -1.360 6.023 1.00 94.31 88 CYS A N 1
ATOM 688 C CA . CYS A 1 88 ? -10.066 -0.221 6.574 1.00 94.31 88 CYS A CA 1
ATOM 689 C C . CYS A 1 88 ? -10.844 0.606 5.526 1.00 94.31 88 CYS A C 1
ATOM 691 O O . CYS A 1 88 ? -11.398 1.651 5.867 1.00 94.31 88 CYS A O 1
ATOM 693 N N . GLY A 1 89 ? -10.807 0.228 4.242 1.00 92.62 89 GLY A N 1
ATOM 694 C CA . GLY A 1 89 ? -11.454 0.946 3.136 1.00 92.62 89 GLY A CA 1
ATOM 695 C C . GLY A 1 89 ? -10.744 2.232 2.685 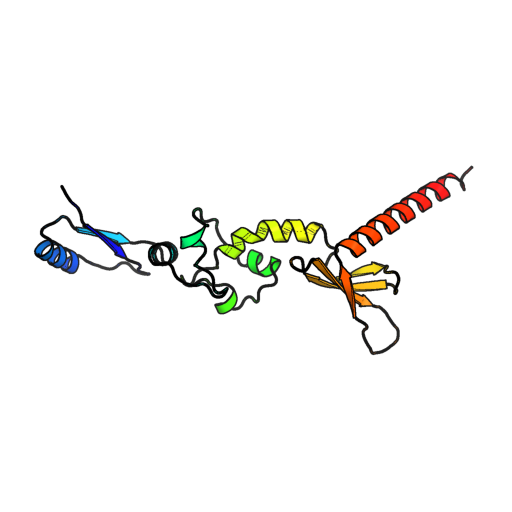1.00 92.62 89 GLY A C 1
ATOM 696 O O . GLY A 1 89 ? -11.195 2.893 1.753 1.00 92.62 89 GLY A O 1
ATOM 697 N N . ARG A 1 90 ? -9.625 2.607 3.319 1.00 93.50 90 ARG A N 1
ATOM 698 C CA . ARG A 1 90 ? -8.739 3.711 2.895 1.00 93.50 90 ARG A CA 1
ATOM 699 C C . ARG A 1 90 ? -7.578 3.166 2.061 1.00 93.50 90 ARG A C 1
ATOM 701 O O . ARG A 1 90 ? -7.286 1.977 2.123 1.00 93.50 90 ARG A O 1
ATOM 708 N N . LEU A 1 91 ? -6.851 4.040 1.362 1.00 95.75 91 LEU A N 1
ATOM 709 C CA . LEU A 1 91 ? -5.613 3.664 0.665 1.00 95.75 91 LEU A CA 1
ATOM 710 C C . LEU A 1 91 ? -4.622 2.939 1.597 1.00 95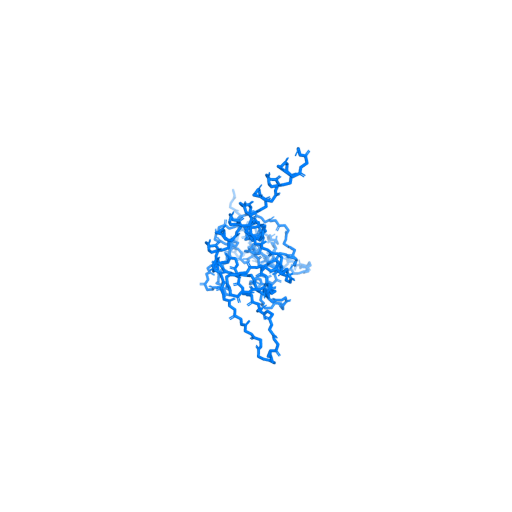.75 91 LEU A C 1
ATOM 712 O O . LEU A 1 91 ? -4.485 3.300 2.775 1.00 95.75 91 LEU A O 1
ATOM 716 N N . MET A 1 92 ? -3.951 1.916 1.060 1.00 95.94 92 MET A N 1
ATOM 717 C CA . MET A 1 92 ? -3.012 1.070 1.803 1.00 95.94 92 MET A CA 1
ATOM 718 C C . MET A 1 92 ? -1.806 1.860 2.319 1.00 95.94 92 MET A C 1
ATOM 720 O O . MET A 1 92 ? -1.205 2.646 1.591 1.00 95.94 92 MET A O 1
ATOM 724 N N . CYS A 1 93 ? -1.410 1.599 3.569 1.00 95.62 93 CYS A N 1
ATOM 725 C CA . CYS A 1 93 ? -0.292 2.288 4.222 1.00 95.62 93 CYS A CA 1
ATOM 726 C C . CYS A 1 93 ? 1.063 2.018 3.541 1.00 95.62 93 CYS A C 1
ATOM 728 O O . CYS A 1 93 ? 1.902 2.917 3.486 1.00 95.62 93 CYS A O 1
ATOM 730 N N . CYS A 1 94 ? 1.250 0.822 2.968 1.00 95.00 94 CYS A N 1
ATOM 731 C CA . CYS A 1 94 ? 2.460 0.461 2.224 1.00 95.00 94 CYS A CA 1
ATOM 732 C C . CYS A 1 94 ? 2.705 1.355 0.998 1.00 95.00 94 CYS A C 1
ATOM 734 O O . CYS A 1 94 ? 3.857 1.622 0.672 1.00 95.00 94 CYS A O 1
ATOM 736 N N . LEU A 1 95 ? 1.651 1.914 0.382 1.00 95.50 95 LEU A N 1
ATOM 737 C CA . LEU A 1 95 ? 1.798 2.829 -0.755 1.00 95.50 95 LEU A CA 1
ATOM 738 C C . LEU A 1 95 ? 2.663 4.036 -0.388 1.00 95.50 95 LEU A C 1
ATOM 740 O O . LEU A 1 95 ? 3.524 4.431 -1.163 1.00 95.50 95 LEU A O 1
ATOM 744 N N . SER A 1 96 ? 2.464 4.616 0.798 1.00 94.31 96 SER A N 1
ATOM 745 C CA . SER A 1 96 ? 3.313 5.725 1.238 1.00 94.31 96 SER A CA 1
ATOM 746 C C . SER A 1 96 ? 4.689 5.252 1.683 1.00 94.31 96 SER A C 1
ATOM 748 O O . SER A 1 96 ? 5.658 5.954 1.413 1.00 94.31 96 SER A O 1
ATOM 750 N N . TYR A 1 97 ? 4.772 4.107 2.363 1.00 94.31 97 TYR A N 1
ATOM 751 C CA . TYR A 1 97 ? 6.033 3.560 2.866 1.00 94.31 97 TYR A CA 1
ATOM 752 C C . TYR A 1 97 ? 7.028 3.276 1.730 1.00 94.31 97 TYR A C 1
ATOM 754 O O . TYR A 1 97 ? 8.186 3.661 1.810 1.00 94.31 97 TYR A O 1
ATOM 762 N N . GLU A 1 98 ? 6.561 2.673 0.636 1.00 93.62 98 GLU A N 1
ATOM 763 C CA . GLU A 1 98 ? 7.417 2.265 -0.485 1.00 93.62 98 GLU A CA 1
ATOM 764 C C . GLU A 1 98 ? 7.631 3.390 -1.514 1.00 93.62 98 GLU A C 1
ATOM 766 O O . GLU A 1 98 ? 8.540 3.327 -2.336 1.00 93.62 98 GLU A O 1
ATOM 771 N N . SER A 1 99 ? 6.805 4.441 -1.500 1.00 93.12 99 SER A N 1
ATOM 772 C CA . SER A 1 99 ? 6.816 5.500 -2.524 1.00 93.12 99 SER A CA 1
ATOM 773 C C . SER A 1 99 ? 8.168 6.205 -2.683 1.00 93.12 99 SER A C 1
ATOM 775 O O . SER A 1 99 ? 8.547 6.571 -3.796 1.00 93.12 99 SER A O 1
ATOM 777 N N . GLU A 1 100 ? 8.894 6.439 -1.590 1.00 92.12 100 GLU A N 1
ATOM 778 C CA . GLU A 1 100 ? 10.228 7.050 -1.646 1.00 92.12 100 GLU A CA 1
ATOM 779 C C . GLU A 1 100 ? 11.240 6.121 -2.321 1.00 92.12 100 GLU A C 1
ATOM 781 O O . GLU A 1 100 ? 11.842 6.509 -3.321 1.00 92.12 100 GLU A O 1
ATOM 786 N N . PHE A 1 101 ? 11.296 4.861 -1.883 1.00 93.81 101 PHE A N 1
ATOM 787 C CA . PHE A 1 101 ? 12.133 3.831 -2.496 1.00 93.81 101 PHE A CA 1
ATOM 788 C C . PHE A 1 101 ? 11.891 3.715 -4.008 1.00 93.81 101 PHE A C 1
ATOM 790 O O . PHE A 1 101 ? 12.833 3.769 -4.797 1.00 93.81 101 PHE A O 1
ATOM 797 N N . TYR A 1 102 ? 10.627 3.636 -4.439 1.00 94.94 102 TYR A N 1
ATOM 798 C CA . TYR A 1 102 ? 10.304 3.577 -5.866 1.00 94.94 102 TYR A CA 1
ATOM 799 C C . TYR A 1 102 ? 10.778 4.820 -6.624 1.00 94.94 102 TYR A C 1
ATOM 801 O O . TYR A 1 102 ? 11.313 4.691 -7.724 1.00 94.94 102 TYR A O 1
ATOM 809 N N . ARG A 1 103 ? 10.592 6.023 -6.063 1.00 92.56 103 ARG A N 1
ATOM 810 C CA . ARG A 1 103 ? 11.038 7.271 -6.703 1.00 92.56 103 ARG A CA 1
ATOM 811 C C . ARG A 1 103 ? 12.551 7.312 -6.863 1.00 92.56 103 ARG A C 1
ATOM 813 O O . ARG A 1 103 ? 13.024 7.716 -7.922 1.00 92.56 103 ARG A O 1
ATOM 820 N N . ASP A 1 104 ? 13.295 6.879 -5.856 1.00 93.31 104 ASP A N 1
ATOM 821 C CA . ASP A 1 104 ? 14.755 6.879 -5.907 1.00 93.31 104 ASP A CA 1
ATOM 822 C C . ASP A 1 104 ? 15.305 5.813 -6.846 1.00 93.31 104 ASP A C 1
ATOM 824 O O . ASP A 1 104 ? 16.208 6.099 -7.632 1.00 93.31 104 ASP A O 1
ATOM 828 N N . CYS A 1 105 ? 14.711 4.619 -6.855 1.00 92.56 105 CYS A N 1
ATOM 829 C CA . CYS A 1 105 ? 15.044 3.598 -7.839 1.00 92.56 105 CYS A CA 1
ATOM 830 C C . CYS A 1 105 ? 14.768 4.088 -9.260 1.00 92.56 105 CYS A C 1
ATOM 832 O O . CYS A 1 105 ? 15.651 3.988 -10.100 1.00 92.56 105 CYS A O 1
ATOM 834 N N . LEU A 1 106 ? 13.599 4.676 -9.537 1.00 92.00 106 LEU A N 1
ATOM 835 C CA . LEU A 1 106 ? 13.241 5.139 -10.884 1.00 92.00 106 LEU A CA 1
ATOM 836 C C . LEU A 1 106 ? 14.210 6.185 -11.451 1.00 92.00 106 LEU A C 1
ATOM 838 O O . LEU A 1 106 ? 14.424 6.189 -12.659 1.00 92.00 106 LEU A O 1
ATOM 842 N N . LYS A 1 107 ? 14.845 7.021 -10.615 1.00 91.38 107 LYS A N 1
ATOM 843 C CA . LYS A 1 107 ? 15.899 7.958 -11.062 1.00 91.38 107 LYS A CA 1
ATOM 844 C C . LYS A 1 107 ? 17.105 7.240 -11.674 1.00 91.38 107 LYS A C 1
ATOM 846 O O . LYS A 1 107 ? 17.806 7.818 -12.499 1.00 91.38 107 LYS A O 1
ATOM 851 N N . LYS A 1 108 ? 17.352 5.990 -11.271 1.00 90.19 108 LYS A N 1
ATOM 852 C CA . LYS A 1 108 ? 18.419 5.148 -11.816 1.00 90.19 108 LYS A CA 1
ATOM 853 C C . LYS A 1 108 ? 18.040 4.501 -13.137 1.00 90.19 108 LYS A C 1
ATOM 855 O O . LYS A 1 108 ? 18.914 3.909 -13.748 1.00 90.19 108 LYS A O 1
ATOM 860 N N . TYR A 1 109 ? 16.808 4.600 -13.622 1.00 92.25 109 TYR A N 1
ATOM 861 C CA . TYR A 1 109 ? 16.401 3.990 -14.888 1.00 92.25 109 TYR A CA 1
ATOM 862 C C . TYR A 1 109 ? 16.178 5.057 -15.971 1.00 92.25 109 TYR A C 1
ATOM 864 O O . TYR A 1 109 ? 15.870 6.204 -15.649 1.00 92.25 109 TYR A O 1
ATOM 872 N N . PRO A 1 110 ? 16.356 4.707 -17.256 1.00 92.06 110 PRO A N 1
ATOM 873 C CA . PRO A 1 110 ? 15.883 5.524 -18.376 1.00 92.06 110 PRO A CA 1
ATOM 874 C C . PRO A 1 110 ? 14.368 5.741 -18.289 1.00 92.06 110 PRO A C 1
ATOM 876 O O . PRO A 1 110 ? 13.655 4.970 -17.640 1.00 92.06 110 PRO A O 1
ATOM 879 N N . LYS A 1 111 ? 13.845 6.775 -18.950 1.00 91.88 111 LYS A N 1
ATOM 880 C CA . LYS A 1 111 ? 12.399 7.020 -18.975 1.00 91.88 111 LYS A CA 1
ATOM 881 C C . LYS A 1 111 ? 11.693 5.979 -19.841 1.00 91.88 111 LYS A C 1
ATOM 883 O O . LYS A 1 111 ? 12.230 5.473 -20.823 1.00 91.88 111 LYS A O 1
ATOM 888 N N . LEU A 1 112 ? 10.438 5.684 -19.501 1.00 91.00 112 LEU A N 1
ATOM 889 C CA . LEU A 1 112 ? 9.578 4.915 -20.399 1.00 91.00 112 LEU A CA 1
ATOM 890 C C . LEU A 1 112 ? 9.449 5.656 -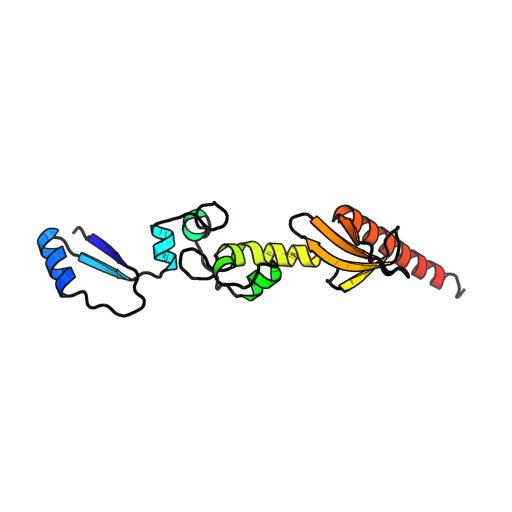21.733 1.00 91.00 112 LEU A C 1
ATOM 892 O O . LEU A 1 112 ? 9.163 6.851 -21.763 1.00 91.00 112 LEU A O 1
ATOM 896 N N . GLY A 1 113 ? 9.643 4.922 -22.820 1.00 91.75 113 GLY A N 1
ATOM 897 C CA . GLY A 1 113 ? 9.620 5.433 -24.179 1.00 91.75 113 GLY A CA 1
ATOM 898 C C . GLY A 1 113 ? 10.920 6.077 -24.658 1.00 91.75 113 GLY A C 1
ATOM 899 O O . GLY A 1 113 ? 10.955 6.515 -25.803 1.00 91.75 113 GLY A O 1
ATOM 900 N N . GLU A 1 114 ? 11.958 6.130 -23.824 1.00 93.06 114 GLU A N 1
ATOM 901 C CA . GLU A 1 114 ? 13.294 6.568 -24.230 1.00 93.06 114 GLU A CA 1
ATOM 902 C C . GLU A 1 114 ? 13.954 5.513 -25.130 1.00 93.06 114 GLU A C 1
ATOM 904 O O . GLU A 1 114 ? 13.756 4.312 -24.925 1.00 93.06 114 GLU A O 1
ATOM 909 N N . ASN A 1 115 ? 14.726 5.964 -26.120 1.00 91.19 115 ASN A N 1
ATOM 910 C CA . ASN A 1 115 ? 15.497 5.088 -26.997 1.00 91.19 115 ASN A CA 1
ATOM 911 C C . ASN A 1 115 ? 16.894 4.858 -26.414 1.00 91.19 115 ASN A C 1
ATOM 913 O O . ASN A 1 115 ? 17.554 5.801 -25.982 1.00 91.19 115 ASN A O 1
ATOM 917 N N . ILE A 1 116 ? 17.340 3.604 -26.410 1.00 89.94 116 ILE A N 1
ATOM 918 C CA . ILE A 1 116 ? 18.636 3.181 -25.876 1.00 89.94 116 ILE A CA 1
ATOM 919 C C . ILE A 1 116 ? 19.360 2.361 -26.931 1.00 89.94 116 ILE A C 1
ATOM 921 O O . ILE A 1 116 ? 18.787 1.447 -27.525 1.00 89.94 116 ILE A O 1
ATOM 925 N N . GLU A 1 117 ? 20.638 2.672 -27.126 1.00 88.75 117 GLU A N 1
ATOM 926 C CA . GLU A 1 117 ? 21.549 1.836 -27.898 1.00 88.75 117 GLU A CA 1
ATOM 927 C C . GLU A 1 117 ? 22.004 0.647 -27.057 1.00 88.75 117 GLU A C 1
ATOM 929 O O . GLU A 1 117 ? 22.544 0.798 -25.958 1.00 88.75 117 GLU A O 1
ATOM 934 N N . THR A 1 118 ? 21.792 -0.548 -27.593 1.00 87.06 118 THR A N 1
ATOM 935 C CA . THR A 1 118 ? 22.239 -1.807 -27.000 1.00 87.06 118 THR A CA 1
ATOM 936 C C . THR A 1 118 ? 23.148 -2.524 -27.992 1.00 87.06 118 THR A C 1
ATOM 938 O O . THR A 1 118 ? 23.154 -2.209 -29.182 1.00 87.06 118 THR A O 1
ATOM 941 N N . GLU A 1 119 ? 23.881 -3.542 -27.544 1.00 84.44 119 GLU A N 1
ATOM 942 C CA . GLU A 1 119 ? 24.721 -4.361 -28.437 1.00 84.44 119 GLU A CA 1
ATOM 943 C C . GLU A 1 119 ? 23.908 -5.070 -29.539 1.00 84.44 119 GLU A C 1
ATOM 945 O O . GLU A 1 119 ? 24.450 -5.437 -30.576 1.00 84.44 119 GLU A O 1
ATOM 950 N N . LYS A 1 120 ? 22.593 -5.228 -29.336 1.00 83.06 120 LYS A N 1
ATOM 951 C CA . LYS A 1 120 ? 21.657 -5.857 -30.281 1.00 83.06 120 LYS A CA 1
ATOM 952 C C . LYS A 1 120 ? 20.942 -4.850 -31.191 1.00 83.06 120 LYS A C 1
ATOM 954 O O . LYS A 1 120 ? 20.082 -5.259 -31.967 1.00 83.06 120 LYS A O 1
ATOM 959 N N . GLY A 1 121 ? 21.272 -3.563 -31.084 1.00 86.69 121 GLY A N 1
ATOM 960 C CA . GLY A 1 121 ? 20.645 -2.468 -31.823 1.00 86.69 121 GLY A CA 1
ATOM 961 C C . GLY A 1 121 ? 19.930 -1.459 -30.924 1.00 86.69 121 GLY A C 1
ATOM 962 O O . GLY A 1 121 ? 19.886 -1.599 -29.696 1.00 86.69 121 GLY A O 1
ATOM 963 N N . THR A 1 122 ? 19.379 -0.423 -31.550 1.00 89.88 122 THR A N 1
ATOM 964 C CA . THR A 1 122 ? 18.591 0.618 -30.880 1.00 89.88 122 THR A CA 1
ATOM 965 C C . THR A 1 122 ? 17.187 0.108 -30.583 1.00 89.88 122 THR A C 1
ATOM 967 O O . THR A 1 122 ? 16.575 -0.598 -31.387 1.00 89.88 122 THR A O 1
ATOM 970 N N . GLY A 1 123 ? 16.662 0.453 -29.413 1.00 92.31 123 GLY A N 1
ATOM 971 C CA . GLY A 1 123 ? 15.293 0.111 -29.063 1.00 92.31 123 GLY A CA 1
ATOM 972 C C . GLY A 1 123 ? 14.691 1.028 -28.018 1.00 92.31 123 GLY A C 1
ATOM 973 O O . GLY A 1 123 ? 15.387 1.741 -27.297 1.00 92.31 123 GLY A O 1
ATOM 974 N N . LYS A 1 124 ? 13.367 0.963 -27.917 1.00 94.44 124 LYS A N 1
ATOM 975 C CA . LYS A 1 124 ? 12.557 1.792 -27.034 1.00 94.44 124 LYS A CA 1
ATOM 976 C C . LYS A 1 124 ? 12.264 1.082 -25.719 1.00 94.44 124 LYS A C 1
ATOM 978 O O . LYS A 1 124 ? 11.816 -0.065 -25.708 1.00 94.44 124 LYS A O 1
ATOM 983 N N . VAL A 1 125 ? 12.438 1.771 -24.594 1.00 95.12 125 VAL A N 1
ATOM 984 C CA . VAL A 1 125 ? 12.082 1.239 -23.270 1.00 95.12 125 VAL A CA 1
ATOM 985 C C . VAL A 1 125 ? 10.562 1.146 -23.139 1.00 95.12 125 VAL A C 1
ATOM 987 O O . VAL A 1 125 ? 9.871 2.163 -23.084 1.00 95.12 125 VAL A O 1
ATOM 990 N N . ILE A 1 126 ? 10.024 -0.068 -23.039 1.00 94.81 126 ILE A N 1
ATOM 991 C CA . ILE A 1 126 ? 8.577 -0.310 -22.897 1.00 94.81 126 ILE A CA 1
ATOM 992 C C . ILE A 1 126 ? 8.173 -0.691 -21.470 1.00 94.81 126 ILE A C 1
ATOM 994 O O . ILE A 1 126 ? 7.018 -0.521 -21.081 1.00 94.81 126 ILE A O 1
ATOM 998 N N . GLU A 1 127 ? 9.115 -1.175 -20.660 1.00 94.25 127 GLU A N 1
ATOM 999 C CA . GLU A 1 127 ? 8.867 -1.583 -19.280 1.00 94.25 127 GLU A CA 1
ATOM 1000 C C . GLU A 1 127 ? 10.084 -1.280 -18.406 1.00 94.25 127 GLU A C 1
ATOM 1002 O O . GLU A 1 127 ? 11.227 -1.407 -18.833 1.00 94.25 127 GLU A O 1
ATOM 1007 N N . ILE A 1 128 ? 9.817 -0.932 -17.149 1.00 94.19 128 ILE A N 1
ATOM 1008 C CA . ILE A 1 128 ? 10.824 -0.785 -16.095 1.00 94.19 128 ILE A CA 1
ATOM 1009 C C . ILE A 1 128 ? 10.295 -1.547 -14.889 1.00 94.19 128 ILE A C 1
ATOM 1011 O O . ILE A 1 128 ? 9.193 -1.235 -14.418 1.00 94.19 128 ILE A O 1
ATOM 1015 N N . ASN A 1 129 ? 11.059 -2.515 -14.398 1.00 93.56 129 ASN A N 1
ATOM 1016 C CA . ASN A 1 129 ? 10.745 -3.280 -13.205 1.00 93.56 129 ASN A CA 1
ATOM 1017 C C . ASN A 1 129 ? 11.814 -3.027 -12.139 1.00 93.56 129 ASN A C 1
ATOM 1019 O O . ASN A 1 129 ? 12.850 -3.683 -12.116 1.00 93.56 129 ASN A O 1
ATOM 1023 N N . VAL A 1 130 ? 11.543 -2.072 -11.245 1.00 93.06 130 VAL A N 1
ATOM 1024 C CA . VAL A 1 130 ? 12.501 -1.654 -10.207 1.00 93.06 130 VAL A CA 1
ATOM 1025 C C . VAL A 1 130 ? 12.737 -2.722 -9.138 1.00 93.06 130 VAL A C 1
ATOM 1027 O O . VAL A 1 130 ? 13.821 -2.785 -8.574 1.00 93.06 130 VAL A O 1
ATOM 1030 N N . LEU A 1 131 ? 11.746 -3.580 -8.868 1.00 91.25 131 LEU A N 1
ATOM 1031 C CA . LEU A 1 131 ? 11.875 -4.641 -7.864 1.00 91.25 131 LEU A CA 1
ATOM 1032 C C . LEU A 1 131 ? 12.706 -5.813 -8.386 1.00 91.25 131 LEU A C 1
ATOM 1034 O O . LEU A 1 131 ? 13.523 -6.367 -7.660 1.00 91.25 131 LEU A O 1
ATOM 1038 N N . LYS A 1 132 ? 12.489 -6.188 -9.651 1.00 93.62 132 LYS A N 1
ATOM 1039 C CA . LYS A 1 1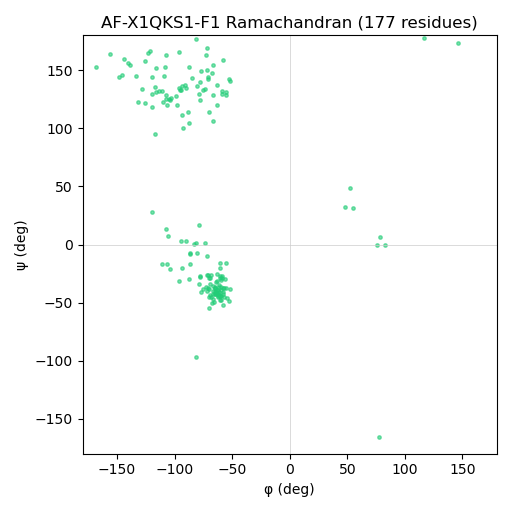32 ? 13.230 -7.263 -10.323 1.00 93.62 132 LYS A CA 1
ATOM 1040 C C . LYS A 1 132 ? 14.488 -6.767 -11.037 1.00 93.62 132 LYS A C 1
ATOM 1042 O O . LYS A 1 132 ? 15.139 -7.566 -11.699 1.00 93.62 132 LYS A O 1
ATOM 1047 N N . LYS A 1 133 ? 14.800 -5.474 -10.915 1.00 94.44 133 LYS A N 1
ATOM 1048 C CA . LYS A 1 133 ? 16.008 -4.836 -11.439 1.00 94.44 133 LYS A CA 1
ATOM 1049 C C . LYS A 1 133 ? 16.257 -5.100 -12.927 1.00 94.44 133 LYS A C 1
ATOM 1051 O O . LYS A 1 133 ? 17.347 -5.501 -13.324 1.00 94.44 133 LYS A O 1
ATOM 1056 N N . TYR A 1 134 ? 15.234 -4.907 -13.755 1.00 94.56 134 TYR A N 1
ATOM 1057 C CA . TYR A 1 134 ? 15.379 -5.012 -15.209 1.00 94.56 134 TYR A CA 1
ATOM 1058 C C . TYR A 1 134 ? 14.516 -3.989 -15.946 1.00 94.56 134 TYR A C 1
ATOM 1060 O O . TYR A 1 134 ? 13.503 -3.502 -15.431 1.00 94.56 134 TYR A O 1
ATOM 1068 N N . ILE A 1 135 ? 14.885 -3.720 -17.195 1.00 95.19 135 ILE A N 1
ATOM 1069 C CA . ILE A 1 135 ? 14.054 -3.021 -18.178 1.00 95.19 135 ILE A CA 1
ATOM 1070 C C . ILE A 1 135 ? 13.735 -3.943 -19.350 1.00 95.19 135 ILE A C 1
ATOM 1072 O O . ILE A 1 135 ? 14.507 -4.847 -19.665 1.00 95.19 135 ILE A O 1
ATOM 1076 N N . THR A 1 136 ? 12.598 -3.714 -19.998 1.00 95.56 136 THR A N 1
ATOM 1077 C CA . THR A 1 136 ? 12.257 -4.374 -21.262 1.00 95.56 136 THR A CA 1
ATOM 1078 C C . THR A 1 136 ? 12.366 -3.346 -22.380 1.00 95.56 136 THR A C 1
ATOM 1080 O O . THR A 1 136 ? 11.731 -2.288 -22.316 1.00 95.56 136 THR A O 1
ATOM 1083 N N . ILE A 1 137 ? 13.153 -3.668 -23.402 1.00 95.06 137 ILE A N 1
ATOM 1084 C CA . ILE A 1 137 ? 13.368 -2.848 -24.594 1.00 95.06 137 ILE A CA 1
ATOM 1085 C C . ILE A 1 137 ? 12.721 -3.540 -25.792 1.00 95.06 137 ILE A C 1
ATOM 1087 O O . ILE A 1 137 ? 12.911 -4.738 -26.001 1.00 95.06 137 ILE A O 1
ATOM 1091 N N . GLU A 1 138 ? 11.951 -2.785 -26.569 1.00 94.62 138 GLU A N 1
ATOM 1092 C CA . GLU A 1 138 ? 11.432 -3.184 -27.878 1.00 94.62 138 GLU A CA 1
ATOM 1093 C C . GLU A 1 138 ? 12.402 -2.671 -28.949 1.00 94.62 138 GLU A C 1
ATOM 1095 O O . GLU A 1 138 ? 12.559 -1.461 -29.103 1.00 94.62 138 GLU A O 1
ATOM 1100 N N . LEU A 1 139 ? 13.110 -3.585 -29.619 1.00 92.19 139 LEU A N 1
ATOM 1101 C CA . LEU A 1 139 ? 14.110 -3.249 -30.637 1.00 92.19 139 LEU A CA 1
ATOM 1102 C C . LEU A 1 139 ? 13.435 -2.719 -31.904 1.00 92.19 139 LEU A C 1
ATOM 1104 O O . LEU A 1 139 ? 12.387 -3.224 -32.313 1.00 92.19 139 LEU A O 1
ATOM 1108 N N . GLU A 1 140 ? 14.065 -1.731 -32.531 1.00 85.50 140 GLU A N 1
ATOM 1109 C CA . GLU A 1 140 ? 13.668 -1.228 -33.844 1.00 85.50 140 GLU A CA 1
ATOM 1110 C C . GLU A 1 140 ? 14.112 -2.231 -34.927 1.00 85.50 140 GLU A C 1
ATOM 1112 O O . GLU A 1 140 ? 15.234 -2.741 -34.901 1.00 85.50 140 GLU A O 1
ATOM 1117 N N . GLY A 1 141 ? 13.224 -2.567 -35.864 1.00 79.25 141 GLY A N 1
ATOM 1118 C CA . GLY A 1 141 ? 13.523 -3.474 -36.972 1.00 79.25 141 GLY A CA 1
ATOM 1119 C C . GLY A 1 141 ? 12.430 -3.453 -38.039 1.00 79.25 141 GLY A C 1
ATOM 1120 O O . GLY A 1 141 ? 11.275 -3.186 -37.724 1.00 79.25 141 GLY A O 1
ATOM 1121 N N . ASP A 1 142 ? 12.806 -3.755 -39.285 1.00 65.50 142 ASP A N 1
ATOM 1122 C CA . ASP A 1 142 ? 11.923 -3.712 -40.469 1.00 65.50 142 ASP A CA 1
ATOM 1123 C C . ASP A 1 142 ? 10.872 -4.834 -40.525 1.00 65.50 142 ASP A C 1
ATOM 1125 O O . ASP A 1 142 ? 9.982 -4.823 -41.370 1.00 65.50 142 ASP A O 1
ATOM 1129 N N . SER A 1 143 ? 10.962 -5.836 -39.649 1.00 70.06 143 SER A N 1
ATOM 1130 C CA . SER A 1 143 ? 9.993 -6.932 -39.605 1.00 70.06 143 SER A CA 1
ATOM 1131 C C . SER A 1 143 ? 8.767 -6.565 -38.768 1.00 70.06 143 SER A C 1
ATOM 1133 O O . SER A 1 143 ? 8.927 -6.045 -37.665 1.00 70.06 143 SER A O 1
ATOM 1135 N N . ASP A 1 144 ? 7.573 -7.005 -39.181 1.00 72.25 144 ASP A N 1
ATOM 1136 C CA . ASP A 1 144 ? 6.322 -6.879 -38.403 1.00 72.25 144 ASP A CA 1
ATOM 1137 C C . ASP A 1 144 ? 6.401 -7.490 -36.984 1.00 72.25 144 ASP A C 1
ATOM 1139 O O . ASP A 1 144 ? 5.582 -7.208 -36.104 1.00 72.25 144 ASP A O 1
ATOM 1143 N N . ILE A 1 145 ? 7.411 -8.328 -36.727 1.00 78.44 145 ILE A N 1
ATOM 1144 C CA . ILE A 1 145 ? 7.659 -8.955 -35.430 1.00 78.44 145 ILE A CA 1
ATOM 1145 C C . ILE A 1 145 ? 8.520 -8.040 -34.555 1.00 78.44 145 ILE A C 1
ATOM 1147 O O . ILE A 1 145 ? 9.746 -7.982 -34.668 1.00 78.44 145 ILE A O 1
ATOM 1151 N N . LYS A 1 146 ? 7.868 -7.398 -33.586 1.00 81.00 146 LYS A N 1
ATOM 1152 C CA . LYS A 1 146 ? 8.516 -6.619 -32.526 1.00 81.00 146 LYS A CA 1
ATOM 1153 C C . LYS A 1 146 ? 9.327 -7.518 -31.590 1.00 81.00 146 LYS A C 1
ATOM 1155 O O . LYS A 1 146 ? 8.769 -8.233 -30.754 1.00 81.00 146 LYS A O 1
ATOM 1160 N N . LYS A 1 147 ? 10.657 -7.467 -31.694 1.00 89.69 147 LYS A N 1
ATOM 1161 C CA . LYS A 1 147 ? 11.568 -8.192 -30.794 1.00 89.69 147 LYS A CA 1
ATOM 1162 C C . LYS A 1 147 ? 11.712 -7.449 -29.467 1.00 89.69 147 LYS A C 1
ATOM 1164 O O . LYS A 1 147 ? 12.012 -6.259 -29.445 1.00 89.69 147 LYS A O 1
ATOM 1169 N N . ARG A 1 148 ? 11.534 -8.163 -28.352 1.00 93.12 148 ARG A N 1
ATOM 1170 C CA . ARG A 1 148 ? 11.687 -7.621 -26.993 1.00 93.12 148 ARG A CA 1
ATOM 1171 C C . ARG A 1 148 ? 12.835 -8.299 -26.273 1.00 93.12 148 ARG A C 1
ATOM 1173 O O . ARG A 1 148 ? 12.897 -9.525 -26.230 1.00 93.12 148 ARG A O 1
ATOM 1180 N N . ILE A 1 149 ? 13.705 -7.499 -25.674 1.00 93.19 149 ILE A N 1
ATOM 1181 C CA . ILE A 1 149 ? 14.817 -7.976 -24.853 1.00 93.19 149 ILE A CA 1
ATOM 1182 C C . ILE A 1 149 ? 14.682 -7.428 -23.437 1.00 93.19 149 ILE A C 1
ATOM 1184 O O . ILE A 1 149 ? 14.215 -6.307 -23.238 1.00 93.19 149 ILE A O 1
ATOM 1188 N N . LYS A 1 150 ? 15.072 -8.232 -22.449 1.00 95.00 150 LYS A N 1
ATOM 1189 C CA . LYS A 1 150 ? 15.229 -7.775 -21.067 1.00 95.00 150 LYS A CA 1
ATOM 1190 C C . LYS A 1 150 ? 16.693 -7.441 -20.840 1.00 95.00 150 LYS A C 1
ATOM 1192 O O . LYS A 1 150 ? 17.539 -8.233 -21.241 1.00 95.00 150 LYS A O 1
ATOM 1197 N N . ILE A 1 151 ? 16.945 -6.298 -20.217 1.00 93.44 151 ILE A N 1
ATOM 1198 C CA . ILE A 1 151 ? 18.278 -5.847 -19.813 1.00 93.44 151 ILE A CA 1
ATOM 1199 C C . ILE A 1 151 ? 18.278 -5.676 -18.299 1.00 93.44 151 ILE A C 1
ATOM 1201 O O . ILE A 1 151 ? 17.359 -5.050 -17.757 1.00 93.44 151 ILE A O 1
ATOM 1205 N N . SER A 1 152 ? 19.262 -6.261 -17.620 1.00 94.44 152 SER A N 1
ATOM 1206 C CA . SER A 1 152 ? 19.397 -6.148 -16.164 1.00 94.44 152 SER A CA 1
ATOM 1207 C C . SER A 1 152 ? 19.871 -4.748 -15.743 1.00 94.44 152 SER A C 1
ATOM 1209 O O . SER A 1 152 ? 20.371 -3.965 -16.549 1.00 94.44 152 SER A O 1
ATOM 1211 N N . GLU A 1 153 ? 19.702 -4.400 -14.465 1.00 92.94 153 GLU A N 1
ATOM 1212 C CA . GLU A 1 153 ? 20.255 -3.160 -13.892 1.00 92.94 153 GLU A CA 1
ATOM 1213 C C . GLU A 1 153 ? 21.785 -3.092 -14.056 1.00 92.94 153 GLU A C 1
ATOM 1215 O O . GLU A 1 153 ? 22.310 -2.030 -14.378 1.00 92.94 153 GLU A O 1
ATOM 1220 N N . GLU A 1 154 ? 22.476 -4.226 -13.926 1.00 91.12 154 GLU A N 1
ATOM 1221 C CA . GLU A 1 154 ? 23.933 -4.344 -14.087 1.00 91.12 154 GLU A CA 1
ATOM 1222 C C . GLU A 1 154 ? 24.366 -4.058 -15.534 1.00 91.12 154 GLU A C 1
ATOM 1224 O O . GLU A 1 154 ? 25.203 -3.190 -15.780 1.00 91.12 154 GLU A O 1
ATOM 1229 N N . GLU A 1 155 ? 23.720 -4.694 -16.516 1.00 90.00 155 GLU A N 1
ATOM 1230 C CA . GLU A 1 155 ? 23.982 -4.446 -17.942 1.00 90.00 155 GLU A CA 1
ATOM 1231 C C . GLU A 1 155 ? 23.680 -2.985 -18.327 1.00 90.00 155 GLU A C 1
ATOM 1233 O O . GLU A 1 155 ? 24.388 -2.367 -19.127 1.00 90.00 155 GLU A O 1
ATOM 1238 N N . LEU A 1 156 ? 22.636 -2.392 -17.740 1.00 89.44 156 LEU A N 1
ATOM 1239 C CA . LEU A 1 156 ? 22.291 -0.987 -17.952 1.00 89.44 156 LEU A CA 1
ATOM 1240 C C . LEU A 1 156 ? 23.374 -0.037 -17.411 1.00 89.44 156 LEU A C 1
ATOM 1242 O O . LEU A 1 1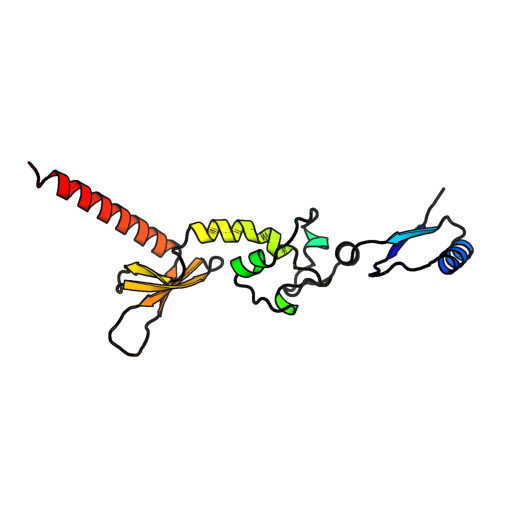56 ? 23.641 1.006 -18.019 1.00 89.44 156 LEU A O 1
ATOM 1246 N N . GLU A 1 157 ? 23.996 -0.368 -16.280 1.00 87.88 157 GLU A N 1
ATOM 1247 C CA . GLU A 1 157 ? 25.124 0.389 -15.731 1.00 87.88 157 GLU A CA 1
ATOM 1248 C C . GLU A 1 157 ? 26.358 0.296 -16.635 1.00 87.88 157 GLU A C 1
ATOM 1250 O O . GLU A 1 157 ? 26.970 1.326 -16.939 1.00 87.88 157 GLU A O 1
ATOM 1255 N N . GLU A 1 158 ? 26.669 -0.887 -17.167 1.00 86.81 158 GLU A N 1
ATOM 1256 C CA . GLU A 1 158 ? 27.755 -1.063 -18.137 1.00 86.81 158 GLU A CA 1
ATOM 1257 C C . GLU A 1 158 ? 27.540 -0.239 -19.413 1.00 86.81 158 GLU A C 1
ATOM 1259 O O . GLU A 1 158 ? 28.459 0.441 -19.881 1.00 86.81 158 GLU A O 1
ATOM 1264 N N . LEU A 1 159 ? 26.317 -0.238 -19.958 1.00 83.50 159 LEU A N 1
ATOM 1265 C CA . LEU A 1 159 ? 25.960 0.568 -21.131 1.00 83.50 159 LEU A CA 1
ATOM 1266 C C . LEU A 1 159 ? 26.166 2.067 -20.874 1.00 83.50 159 LEU A C 1
ATOM 1268 O O . LEU A 1 159 ? 26.668 2.792 -21.736 1.00 83.50 159 LEU A O 1
ATOM 1272 N N . ARG A 1 160 ? 25.842 2.547 -19.668 1.00 83.25 160 ARG A N 1
ATOM 1273 C CA . ARG A 1 160 ? 26.078 3.946 -19.279 1.00 83.25 160 ARG A CA 1
ATOM 1274 C C . ARG A 1 160 ? 27.557 4.292 -19.193 1.00 83.25 160 ARG A C 1
ATOM 1276 O O . ARG A 1 160 ? 27.936 5.387 -19.609 1.00 83.25 160 ARG A O 1
ATOM 1283 N N . ILE A 1 161 ? 28.384 3.389 -18.672 1.00 76.81 161 ILE A N 1
ATOM 1284 C CA . ILE A 1 161 ? 29.839 3.576 -18.595 1.00 76.81 161 ILE A CA 1
ATOM 1285 C C . ILE A 1 161 ? 30.439 3.594 -20.008 1.00 76.81 161 ILE A C 1
ATOM 1287 O O . ILE A 1 161 ? 31.177 4.522 -20.347 1.00 76.81 161 ILE A O 1
ATOM 1291 N N . LYS A 1 162 ? 30.058 2.636 -20.867 1.00 73.25 162 LYS A N 1
ATOM 1292 C CA . LYS A 1 162 ? 30.484 2.571 -22.277 1.00 73.25 162 LYS A CA 1
ATOM 1293 C C . LYS A 1 162 ? 30.117 3.857 -23.034 1.00 73.25 162 LYS A C 1
ATOM 1295 O O . LYS A 1 162 ? 30.970 4.426 -23.715 1.00 73.25 162 LYS A O 1
ATOM 1300 N N . ASN A 1 163 ? 28.895 4.367 -22.862 1.00 69.06 163 ASN A N 1
ATOM 1301 C CA . ASN A 1 163 ? 28.436 5.592 -23.528 1.00 69.06 163 ASN A CA 1
ATOM 1302 C C . ASN A 1 163 ? 29.110 6.864 -22.995 1.00 69.06 163 ASN A C 1
ATOM 1304 O O . ASN A 1 163 ? 29.474 7.730 -23.793 1.00 69.06 163 ASN A O 1
ATOM 1308 N N . LYS A 1 164 ? 29.359 6.969 -21.680 1.00 69.12 164 LYS A N 1
ATOM 1309 C CA . LYS A 1 164 ? 30.166 8.066 -21.118 1.00 69.12 164 LYS A CA 1
ATOM 1310 C C . LYS A 1 164 ? 31.574 8.072 -21.708 1.00 69.12 164 LYS A C 1
ATOM 1312 O O . LYS A 1 164 ? 32.003 9.105 -22.211 1.00 69.12 164 LYS A O 1
ATOM 1317 N N . ASN A 1 165 ? 32.243 6.922 -21.752 1.00 62.38 165 ASN A N 1
ATOM 1318 C CA . ASN A 1 165 ? 33.587 6.815 -22.321 1.00 62.38 165 ASN A CA 1
ATOM 1319 C C . ASN A 1 165 ? 33.609 7.166 -23.820 1.00 62.38 165 ASN A C 1
ATOM 1321 O O . ASN A 1 165 ? 34.504 7.882 -24.265 1.00 62.38 165 ASN A O 1
ATOM 1325 N N . LYS A 1 166 ? 32.588 6.754 -24.588 1.00 57.78 166 LYS A N 1
ATOM 1326 C CA . LYS A 1 166 ? 32.398 7.172 -25.991 1.00 57.78 166 LYS A CA 1
ATOM 1327 C C . LYS A 1 166 ? 32.245 8.690 -26.124 1.00 57.78 166 LYS A C 1
ATOM 1329 O O . LYS A 1 166 ? 32.868 9.279 -27.002 1.00 57.78 166 LYS A O 1
ATOM 1334 N N . SER A 1 167 ? 31.459 9.329 -25.254 1.00 54.44 167 SER A N 1
ATOM 1335 C CA . SER A 1 167 ? 31.284 10.787 -25.271 1.00 54.44 167 SER A CA 1
ATOM 1336 C C . SER A 1 167 ? 32.581 11.537 -24.939 1.00 54.44 167 SER A C 1
ATOM 1338 O O . SER A 1 167 ? 32.909 12.489 -25.642 1.00 54.44 167 SER A O 1
ATOM 1340 N N . THR A 1 168 ? 33.376 11.044 -23.979 1.00 49.12 168 THR A N 1
ATOM 1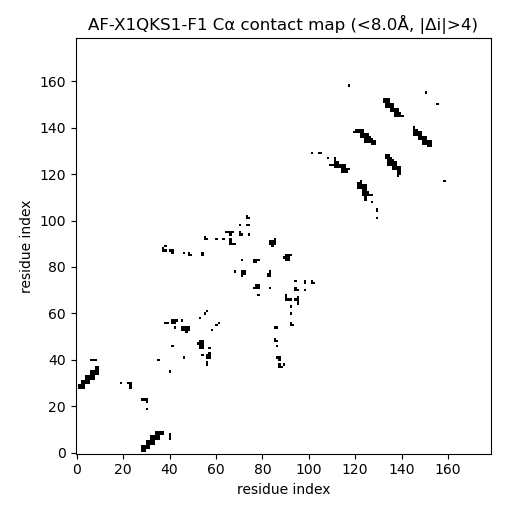341 C CA . THR A 1 168 ? 34.683 11.614 -23.611 1.00 49.12 168 THR A CA 1
ATOM 1342 C C . THR A 1 168 ? 35.699 11.510 -24.758 1.00 49.12 168 THR A C 1
ATOM 1344 O O . THR A 1 168 ? 36.362 12.496 -25.086 1.00 49.12 168 THR A O 1
ATOM 1347 N N . LEU A 1 169 ? 35.747 10.366 -25.453 1.00 40.28 169 LEU A N 1
ATOM 1348 C CA . LEU A 1 169 ? 36.600 10.141 -26.632 1.00 40.28 169 LEU A CA 1
ATOM 1349 C C . LEU A 1 169 ? 36.255 11.056 -27.827 1.00 40.28 169 LEU A C 1
ATOM 1351 O O . LEU A 1 169 ? 37.140 11.423 -28.604 1.00 40.28 169 LEU A O 1
ATOM 1355 N N . ILE A 1 170 ? 34.984 11.443 -27.995 1.00 46.50 170 ILE A N 1
ATOM 1356 C CA . ILE A 1 170 ? 34.553 12.364 -29.066 1.00 46.50 170 ILE A CA 1
ATOM 1357 C C . ILE A 1 170 ? 35.006 13.803 -28.762 1.00 46.50 170 ILE A C 1
ATOM 1359 O O . ILE A 1 170 ? 35.421 14.523 -29.674 1.00 46.50 170 ILE A O 1
ATOM 1363 N N . THR A 1 171 ? 34.989 14.217 -27.492 1.00 43.09 171 THR A N 1
ATOM 1364 C CA . THR A 1 171 ? 35.537 15.511 -27.047 1.00 43.09 171 THR A CA 1
ATOM 1365 C C . THR A 1 171 ? 37.048 15.616 -27.264 1.00 43.09 171 THR A C 1
ATOM 1367 O O . THR A 1 171 ? 37.508 16.637 -27.767 1.00 43.09 171 THR A O 1
ATOM 1370 N N . GLU A 1 172 ? 37.823 14.561 -26.995 1.00 42.44 172 GLU A N 1
ATOM 1371 C CA . GLU A 1 172 ? 39.282 14.573 -27.206 1.00 42.44 172 GLU A CA 1
ATOM 1372 C C . GLU A 1 172 ? 39.678 14.599 -28.692 1.00 42.44 172 GLU A C 1
ATOM 1374 O O . GLU A 1 172 ? 40.649 15.259 -29.068 1.00 42.44 172 GLU A O 1
ATOM 1379 N N . LYS A 1 173 ? 38.904 13.948 -29.572 1.00 39.62 173 LYS A N 1
ATOM 1380 C CA . LYS A 1 173 ? 39.131 14.015 -31.028 1.00 39.62 173 LYS A CA 1
ATOM 1381 C C . LYS A 1 173 ? 38.792 15.380 -31.635 1.00 39.62 173 LYS A C 1
ATOM 1383 O O . LYS A 1 173 ? 39.430 15.765 -32.609 1.00 39.62 173 LYS A O 1
ATOM 1388 N N . LYS A 1 174 ? 37.847 16.139 -31.066 1.00 38.03 174 LYS A N 1
ATOM 1389 C CA . LYS A 1 174 ? 37.547 17.509 -31.531 1.00 38.03 174 LYS A CA 1
ATOM 1390 C C . LYS A 1 174 ? 38.634 18.526 -31.177 1.00 38.03 174 LYS A C 1
ATOM 1392 O O . LYS A 1 174 ? 38.783 19.500 -31.904 1.00 38.03 174 LYS A O 1
ATOM 1397 N N . VAL A 1 175 ? 39.417 18.296 -30.120 1.00 47.09 175 VAL A N 1
ATOM 1398 C CA . VAL A 1 175 ? 40.538 19.185 -29.756 1.00 47.09 175 VAL A CA 1
ATOM 1399 C C . VAL A 1 175 ? 41.763 18.955 -30.654 1.00 47.09 175 VAL A C 1
ATOM 1401 O O . VAL A 1 175 ? 42.514 19.889 -30.903 1.00 47.09 175 VAL A O 1
ATOM 1404 N N . LYS A 1 176 ? 41.944 17.750 -31.214 1.00 47.12 176 LYS A N 1
ATOM 1405 C CA . LYS A 1 176 ? 43.097 17.420 -32.078 1.00 47.12 176 LYS A CA 1
ATOM 1406 C C . LYS A 1 176 ? 42.937 17.763 -33.567 1.00 47.12 176 LYS A C 1
ATOM 1408 O O . LYS A 1 176 ? 43.916 17.654 -34.289 1.00 47.12 176 LYS A O 1
ATOM 1413 N N . ASN A 1 177 ? 41.752 18.179 -34.024 1.00 41.53 177 ASN A N 1
ATOM 1414 C CA . ASN A 1 177 ? 41.498 18.534 -35.433 1.00 41.53 177 ASN A CA 1
ATOM 1415 C C . ASN A 1 177 ? 41.382 20.051 -35.696 1.00 41.53 177 ASN A C 1
ATOM 1417 O O . ASN A 1 177 ? 41.044 20.438 -36.809 1.00 41.53 177 ASN A O 1
ATOM 1421 N N . ASN A 1 178 ? 41.664 20.891 -34.694 1.00 43.72 178 ASN A N 1
ATOM 1422 C CA . ASN A 1 178 ? 41.724 22.357 -34.815 1.00 43.72 178 ASN A CA 1
ATOM 1423 C C . ASN A 1 178 ? 43.120 22.915 -34.451 1.00 43.72 178 ASN A C 1
ATOM 1425 O O . ASN A 1 178 ? 43.220 24.039 -33.961 1.00 43.72 178 ASN A O 1
ATOM 1429 N N . GLY A 1 179 ? 44.178 22.121 -34.640 1.00 36.25 179 GLY A N 1
ATOM 1430 C CA . GLY A 1 179 ? 45.576 22.526 -34.461 1.00 36.25 179 GLY A CA 1
ATOM 1431 C C . GLY A 1 179 ? 46.359 22.352 -35.747 1.00 36.25 179 GLY A C 1
ATOM 1432 O O . GLY A 1 179 ? 46.125 21.316 -36.410 1.00 36.25 179 GLY A O 1
#

Sequence (179 aa):
KSRIIFYFVSAQRVDFRELVKDLAKIFKTKIELRQIGVRDGTKMIGGIGICGREVCCASFIQKFTPIHINMAKVQKIALNQSKVSGLCGRLMCCLSYESEFYRDCLKKYPKLGENIETEKGTGKVIEINVLKKYITIELEGDSDIKKRIKISEEELEELRIKNKNKSTLITEKKVKNNG

InterPro domains:
  IPR007557 PSP1, C-terminal [PF04468] (2-36)
  IPR007557 PSP1, C-terminal [PS51411] (1-36)
  IPR047767 PSP1-like [PTHR43830] (2-86)
  IPR060474 PSP1-like protein, third domain [PF28472] (66-108)